Protein AF-A0A661DNI5-F1 (afdb_monomer)

Secondary structure (DSSP, 8-state):
-HHHHHHHHHHHHHHHHHHHHHHHHHHHHHHHHHHHHHH-HHHHTTSS------HHHHHHHHHHHHHHHHHHHHTTPPPEEHHHHHHHH---HHHHHHHHHHHHHTTSEEEE-SSS-EEEESS-TTT-BHHHHHHHHHHTTTTTS--------HHHHHHHHHHHHHHHHHHTT-BHHHHHHS-S---

Sequence (187 aa):
SANYTAIYSSFAILFFFMIWLYLGWLILLTGSQVAFYLQHPALVQLEDRQFVLSPRLREKEGLWLMMVIARQFHNQQPALNVQQLEVKTELSSDSVQELLSMLVKAGLLVELVGDNTCYVPGQDIAEIKIHTILNSLRCAEEVDVITVDIATEPVIEQLFQRLDEAQEKVLSNLSLRDLVVDQLGNE

Radius of gyration: 27.01 Å; Cα contacts (8 Å, |Δi|>4): 143; chains: 1; bounding box: 49×46×94 Å

Nearest PDB structures (foldseek):
  2y75-assembly1_E  TM=7.615E-01  e=1.666E-07  Bacillus subtilis
  3lwf-assembly1_A  TM=7.290E-01  e=3.010E-06  Listeria innocua
  4hf0-assembly1_B  TM=8.623E-01  e=2.242E-05  Escherichia coli K-12
  4chu-assembly1_A  TM=7.880E-01  e=1.573E-05  Escherichia coli K-12
  6hse-assembly1_A  TM=7.285E-01  e=9.814E-05  Streptomyces venezuelae ATCC 10712

Foldseek 3Di:
DVVVVVVVVVVVVVVVVVVVVVVVVVCVVVVVVVVVCVVCVVVVVVPPDDPPQDLVRLLVLLLVLLLVQLLCVVVVHDFDALVRSCVVSVDDSSSSVVSVVLCVVLQQWDWDDDPGTGIHGSDRQQPAFSLSSSVSSNCSCVVVDDPPVPVDDVVVVVVVVVVSVVVCVVRVPDTSVCVNVDVPDPD

Solvent-accessible surface area (backbone atoms only — not comparable to full-atom values): 10798 Å² total; per-residue (Å²): 121,68,70,60,56,51,57,56,50,58,55,48,51,55,52,53,50,51,53,50,51,50,52,52,50,52,52,50,54,52,49,50,51,52,50,48,48,71,74,39,56,76,73,63,52,77,77,64,74,74,80,73,61,53,69,71,54,40,37,53,52,44,51,49,52,51,44,54,45,49,44,35,53,75,68,72,44,81,66,48,34,67,70,57,46,27,72,75,64,74,45,55,67,67,58,51,50,52,47,48,51,46,36,38,73,65,56,53,31,37,80,45,86,62,102,58,62,21,44,42,67,54,60,61,48,71,75,41,37,47,44,59,55,44,50,45,60,65,50,58,57,60,80,77,46,80,79,70,86,67,90,65,62,68,70,58,54,54,50,52,52,52,51,51,53,54,49,40,68,63,30,69,80,38,27,47,38,51,62,59,73,44,65,98,72,88,124

Structure (mmCIF, N/CA/C/O backbone):
data_AF-A0A661DNI5-F1
#
_entry.id   AF-A0A661DNI5-F1
#
loop_
_atom_site.group_PDB
_atom_site.id
_atom_site.type_symbol
_atom_site.label_atom_id
_atom_site.label_alt_id
_atom_site.label_comp_id
_atom_site.label_asym_id
_atom_site.label_entity_id
_atom_site.label_seq_id
_atom_site.pdbx_PDB_ins_code
_atom_site.Cartn_x
_atom_site.Cartn_y
_atom_site.Cartn_z
_atom_site.occupancy
_atom_site.B_iso_or_equiv
_atom_site.auth_seq_id
_atom_site.auth_comp_id
_atom_site.auth_asym_id
_atom_site.auth_atom_id
_atom_site.pdbx_PDB_model_num
ATOM 1 N N . SER A 1 1 ? 31.011 -18.559 -67.271 1.00 54.84 1 SER A N 1
ATOM 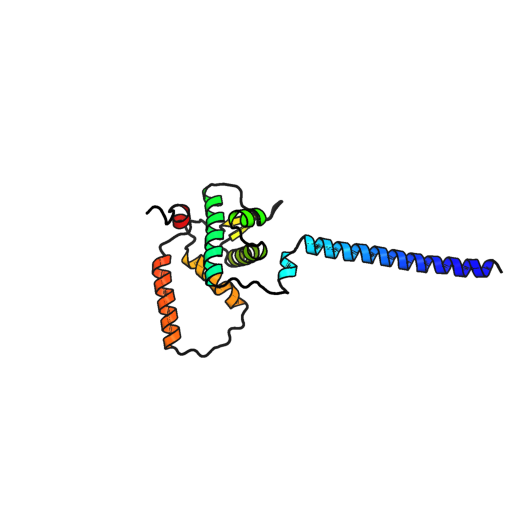2 C CA . SER A 1 1 ? 31.315 -18.248 -65.856 1.00 54.84 1 SER A CA 1
ATOM 3 C C . SER A 1 1 ? 30.303 -17.302 -65.204 1.00 54.84 1 SER A C 1
ATOM 5 O O . SER A 1 1 ? 30.051 -17.483 -64.025 1.00 54.84 1 SER A O 1
ATOM 7 N N . ALA A 1 2 ? 29.659 -16.365 -65.920 1.00 61.59 2 ALA A N 1
ATOM 8 C CA . ALA A 1 2 ? 28.694 -15.417 -65.328 1.00 61.59 2 ALA A CA 1
ATOM 9 C C . ALA A 1 2 ? 27.394 -16.041 -64.754 1.00 61.59 2 ALA A C 1
ATOM 11 O O . ALA A 1 2 ? 26.884 -15.565 -63.744 1.00 61.59 2 ALA A O 1
ATOM 12 N N . ASN A 1 3 ? 26.879 -17.129 -65.348 1.00 60.12 3 ASN A N 1
ATOM 13 C CA . ASN A 1 3 ? 25.617 -17.755 -64.911 1.00 60.12 3 ASN A CA 1
ATOM 14 C C . ASN A 1 3 ? 25.693 -18.437 -63.534 1.00 60.12 3 ASN A C 1
ATOM 16 O O . ASN A 1 3 ? 24.711 -18.421 -62.801 1.00 60.12 3 ASN A O 1
ATOM 20 N N . TYR A 1 4 ? 26.846 -19.003 -63.155 1.00 64.38 4 TYR A N 1
ATOM 21 C CA . TYR A 1 4 ? 27.026 -19.581 -61.817 1.00 64.38 4 TYR A CA 1
ATOM 22 C C . TYR A 1 4 ? 26.953 -18.468 -60.764 1.00 64.38 4 TYR A C 1
ATOM 24 O O . TYR A 1 4 ? 26.137 -18.529 -59.852 1.00 64.38 4 TYR A O 1
ATOM 32 N N . THR A 1 5 ? 27.715 -17.387 -60.943 1.00 70.31 5 THR A N 1
ATOM 33 C CA . THR A 1 5 ? 27.725 -16.245 -60.019 1.00 70.31 5 THR A CA 1
ATOM 34 C C . THR A 1 5 ? 26.338 -15.632 -59.816 1.00 70.31 5 THR A C 1
ATOM 36 O O . THR A 1 5 ? 26.022 -15.281 -58.688 1.00 70.31 5 THR A O 1
ATOM 39 N N . ALA A 1 6 ? 25.501 -15.556 -60.859 1.00 70.44 6 ALA A N 1
ATOM 40 C CA . ALA A 1 6 ? 24.147 -14.998 -60.777 1.00 70.44 6 ALA A CA 1
ATOM 41 C C . ALA A 1 6 ? 23.171 -15.854 -59.944 1.00 70.44 6 ALA A C 1
ATOM 43 O O . ALA A 1 6 ? 22.399 -15.318 -59.157 1.00 70.44 6 ALA A O 1
ATOM 44 N N . ILE A 1 7 ? 23.219 -17.185 -60.069 1.00 74.44 7 ILE A N 1
ATOM 45 C CA . ILE A 1 7 ? 22.325 -18.084 -59.318 1.00 74.44 7 ILE A CA 1
ATOM 46 C C . ILE A 1 7 ? 22.695 -18.085 -57.827 1.00 74.44 7 ILE A C 1
ATOM 48 O O . ILE A 1 7 ? 21.821 -17.975 -56.965 1.00 74.44 7 ILE A O 1
ATOM 52 N N . TYR A 1 8 ? 23.994 -18.148 -57.512 1.00 79.75 8 TYR A N 1
ATOM 53 C CA . TYR A 1 8 ? 24.459 -18.114 -56.122 1.00 79.75 8 TYR A CA 1
ATOM 54 C C . TYR A 1 8 ? 24.317 -16.724 -55.485 1.00 79.75 8 TYR A C 1
ATOM 56 O O . TYR A 1 8 ? 24.033 -16.637 -54.290 1.00 79.75 8 TYR A O 1
ATOM 64 N N . SER A 1 9 ? 24.450 -15.634 -56.251 1.00 77.75 9 SER A N 1
ATOM 65 C CA . SER A 1 9 ? 24.251 -14.277 -55.727 1.00 77.75 9 SER A CA 1
ATOM 66 C C . SER A 1 9 ? 22.778 -13.959 -55.455 1.00 77.75 9 SER A C 1
ATOM 68 O O . SER A 1 9 ? 22.471 -13.356 -54.427 1.00 77.75 9 SER A O 1
ATOM 70 N N . SER A 1 10 ? 21.849 -14.417 -56.302 1.00 79.25 10 SER A N 1
ATOM 71 C CA . SER A 1 10 ? 20.411 -14.280 -56.040 1.00 79.25 10 SER A CA 1
ATOM 72 C C . SER A 1 10 ? 19.967 -15.072 -54.809 1.00 79.25 10 SER A C 1
ATOM 74 O O . SER A 1 10 ? 19.140 -14.590 -54.042 1.00 79.25 10 SER A O 1
ATOM 76 N N . PHE A 1 11 ? 20.544 -16.250 -54.563 1.00 85.94 11 PHE A N 1
ATOM 77 C CA . PHE A 1 11 ? 20.260 -17.016 -53.347 1.00 85.94 11 PHE A CA 1
ATOM 78 C C . PHE A 1 11 ? 20.781 -16.318 -52.080 1.00 85.94 11 PHE A C 1
ATOM 80 O O . PHE A 1 11 ? 20.082 -16.259 -51.070 1.00 85.94 11 PHE A O 1
ATOM 87 N N . ALA A 1 12 ? 21.972 -15.713 -52.146 1.00 88.81 12 ALA A N 1
ATOM 88 C CA . ALA A 1 12 ? 22.534 -14.943 -51.036 1.00 88.81 12 ALA A CA 1
ATOM 89 C C . ALA A 1 12 ? 21.643 -13.756 -50.631 1.00 88.81 12 ALA A C 1
ATOM 91 O O . ALA A 1 12 ? 21.520 -13.462 -49.443 1.00 88.81 12 ALA A O 1
ATOM 92 N N . ILE A 1 13 ? 20.972 -13.106 -51.591 1.00 90.25 13 ILE A N 1
ATOM 93 C CA . ILE A 1 13 ? 20.095 -11.960 -51.308 1.00 90.25 13 ILE A CA 1
ATOM 94 C C . ILE A 1 13 ? 18.919 -12.337 -50.403 1.00 90.25 13 ILE A C 1
ATOM 96 O O . ILE A 1 13 ? 18.538 -11.546 -49.544 1.00 90.25 13 ILE A O 1
ATOM 100 N N . LEU A 1 14 ? 18.392 -13.558 -50.540 1.00 90.88 14 LEU A N 1
ATOM 101 C CA . LEU A 1 14 ? 17.312 -14.062 -49.697 1.00 90.88 14 LEU A CA 1
ATOM 102 C C . LEU A 1 14 ? 17.786 -14.271 -48.253 1.00 90.88 14 LEU A C 1
ATOM 104 O O . LEU A 1 14 ? 17.072 -13.919 -47.317 1.00 90.88 14 LEU A O 1
ATOM 108 N N . PHE A 1 15 ? 19.010 -14.767 -48.056 1.00 91.25 15 PHE A N 1
ATOM 109 C CA . PHE A 1 15 ? 19.594 -14.869 -46.717 1.00 91.25 15 PHE A CA 1
ATOM 110 C C . PHE A 1 15 ? 19.850 -13.507 -46.088 1.00 91.25 15 PHE A C 1
ATOM 112 O O . PHE A 1 15 ? 19.492 -13.305 -44.930 1.00 91.25 15 PHE A O 1
ATOM 119 N N . PHE A 1 16 ? 20.427 -12.564 -46.835 1.00 93.81 16 PHE A N 1
ATOM 120 C CA . PHE A 1 16 ? 20.628 -11.205 -46.331 1.00 93.81 16 PHE A CA 1
ATOM 121 C C . PHE A 1 16 ? 19.299 -10.538 -45.979 1.00 93.81 16 PHE A C 1
ATOM 123 O O . PHE A 1 16 ? 19.193 -9.924 -44.920 1.00 93.81 16 PHE A O 1
ATOM 130 N N . PHE A 1 17 ? 18.271 -10.721 -46.810 1.00 94.50 17 PHE A N 1
ATOM 131 C CA . PHE A 1 17 ? 16.918 -10.257 -46.524 1.00 94.50 17 PHE A CA 1
ATOM 132 C C . PHE A 1 17 ? 16.363 -10.873 -45.233 1.00 94.50 17 PHE A C 1
ATOM 134 O O . PHE A 1 17 ? 15.855 -10.150 -44.380 1.00 94.50 17 PHE A O 1
ATOM 141 N N . MET A 1 18 ? 16.510 -12.187 -45.048 1.00 95.50 18 MET A N 1
ATOM 142 C CA . MET A 1 18 ? 16.038 -12.888 -43.852 1.00 95.50 18 MET A CA 1
ATOM 143 C C . MET A 1 18 ? 16.766 -12.427 -42.581 1.00 95.50 18 MET A C 1
ATOM 145 O O . MET A 1 18 ? 16.122 -12.220 -41.556 1.00 95.50 18 MET A O 1
ATOM 149 N N . ILE A 1 19 ? 18.084 -12.208 -42.646 1.00 96.19 19 ILE A N 1
ATOM 150 C CA . ILE A 1 19 ? 18.876 -11.665 -41.529 1.00 96.19 19 ILE A CA 1
ATOM 151 C C . ILE A 1 19 ? 18.429 -10.239 -41.196 1.00 96.19 19 ILE A C 1
ATOM 153 O O . ILE A 1 19 ? 18.268 -9.898 -40.027 1.00 96.19 19 ILE A O 1
ATOM 157 N N . TRP A 1 20 ? 18.204 -9.408 -42.214 1.00 96.75 20 TRP A N 1
ATOM 158 C CA . TRP A 1 20 ? 17.775 -8.025 -42.021 1.00 96.75 20 TRP A CA 1
ATOM 159 C C . TRP A 1 20 ? 16.375 -7.948 -41.403 1.00 96.75 20 TRP A C 1
ATOM 161 O O . TRP A 1 20 ? 16.151 -7.193 -40.460 1.00 96.75 20 TRP A O 1
ATOM 171 N N . LEU A 1 21 ? 15.453 -8.793 -41.874 1.00 96.69 21 LEU A N 1
ATOM 172 C CA . LEU A 1 21 ? 14.113 -8.934 -41.312 1.00 96.69 21 LEU A CA 1
ATOM 173 C C . LEU A 1 21 ? 14.165 -9.432 -39.863 1.00 96.69 21 LEU A C 1
ATOM 175 O O . LEU A 1 21 ? 13.484 -8.872 -39.008 1.00 96.69 21 LEU A O 1
ATOM 179 N N . TYR A 1 22 ? 15.001 -10.432 -39.568 1.00 97.12 22 TYR A N 1
ATOM 180 C CA . TYR A 1 22 ? 15.217 -10.914 -38.202 1.00 97.12 22 TYR A CA 1
ATOM 181 C C . TYR A 1 22 ? 15.711 -9.794 -37.279 1.00 97.12 22 TYR A C 1
ATOM 183 O O . TYR A 1 22 ? 15.175 -9.615 -36.188 1.00 97.12 22 TYR A O 1
ATOM 191 N N . LEU A 1 23 ? 16.681 -8.994 -37.733 1.00 97.19 23 LEU A N 1
ATOM 192 C CA . LEU A 1 23 ? 17.204 -7.869 -36.961 1.00 97.19 23 LEU A CA 1
ATOM 193 C C . LEU A 1 23 ? 16.135 -6.789 -36.736 1.00 97.19 23 LEU A C 1
ATOM 195 O O . LEU A 1 23 ? 16.025 -6.260 -35.633 1.00 97.19 23 LEU A O 1
ATOM 199 N N . GLY A 1 24 ? 15.309 -6.507 -37.747 1.00 97.62 24 GLY A N 1
ATOM 200 C CA . GLY A 1 24 ? 14.173 -5.593 -37.628 1.00 97.62 24 GLY A CA 1
ATOM 201 C C . GLY A 1 24 ? 13.160 -6.047 -36.575 1.00 97.62 24 GLY A C 1
ATOM 202 O O . GLY A 1 24 ? 12.773 -5.259 -35.713 1.00 97.62 24 GLY A O 1
ATOM 203 N N . TRP A 1 25 ? 12.787 -7.330 -36.582 1.00 97.31 25 TRP A N 1
ATOM 204 C CA . TRP A 1 25 ? 11.917 -7.903 -35.551 1.00 97.31 25 TRP A CA 1
ATOM 205 C C . TRP A 1 25 ? 12.558 -7.891 -34.167 1.00 97.31 25 TRP A C 1
ATOM 207 O O . TRP A 1 25 ? 11.876 -7.585 -33.193 1.00 97.31 25 TRP A O 1
ATOM 217 N N . LEU A 1 26 ? 13.857 -8.172 -34.064 1.00 96.94 26 LEU A N 1
ATOM 218 C CA . LEU A 1 26 ? 14.579 -8.134 -32.795 1.00 96.94 26 LEU A CA 1
A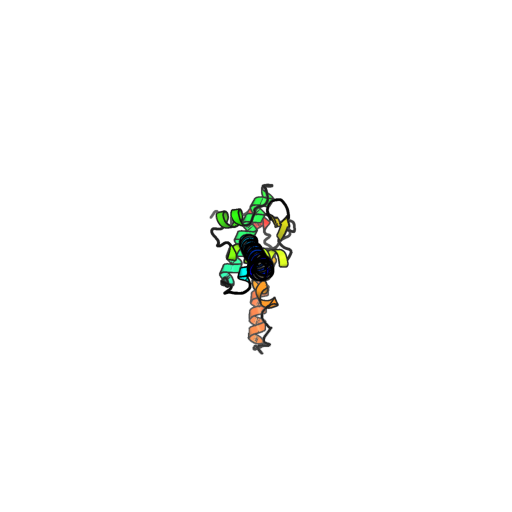TOM 219 C C . LEU A 1 26 ? 14.583 -6.727 -32.191 1.00 96.94 26 LEU A C 1
ATOM 221 O O . LEU A 1 26 ? 14.354 -6.580 -30.992 1.00 96.94 26 LEU A O 1
ATOM 225 N N . ILE A 1 27 ? 14.782 -5.694 -33.013 1.00 96.62 27 ILE A N 1
ATOM 226 C CA . ILE A 1 27 ? 14.696 -4.295 -32.577 1.00 96.62 27 ILE A CA 1
ATOM 227 C C . ILE A 1 27 ? 13.263 -3.958 -32.148 1.00 96.62 27 ILE A C 1
ATOM 229 O O . ILE A 1 27 ? 13.077 -3.357 -31.093 1.00 96.62 27 ILE A O 1
ATOM 233 N N . LEU A 1 28 ? 12.252 -4.370 -32.922 1.00 96.75 28 LEU A N 1
ATOM 234 C CA . LEU A 1 28 ? 10.843 -4.102 -32.619 1.00 96.75 28 LEU A CA 1
ATOM 235 C C . LEU A 1 28 ? 10.411 -4.757 -31.302 1.00 96.75 28 LEU A C 1
ATOM 237 O O . LEU A 1 28 ? 9.842 -4.086 -30.445 1.00 96.75 28 LEU A O 1
ATOM 241 N N . LEU A 1 29 ? 10.705 -6.045 -31.118 1.00 95.12 29 LEU A N 1
ATOM 242 C CA . LEU A 1 29 ? 10.339 -6.784 -29.910 1.00 95.12 29 LEU A CA 1
ATOM 243 C C . LEU A 1 29 ? 11.098 -6.268 -28.684 1.00 95.12 29 LEU A C 1
ATOM 245 O O . LEU A 1 29 ? 10.476 -6.043 -27.648 1.00 95.12 29 LEU A O 1
ATOM 249 N N . THR A 1 30 ? 12.402 -5.996 -28.808 1.00 95.25 30 THR A N 1
ATOM 250 C CA . THR A 1 30 ? 13.187 -5.373 -27.726 1.00 95.25 30 THR A CA 1
ATOM 251 C C . THR A 1 30 ? 12.626 -3.993 -27.372 1.00 95.25 30 THR A C 1
ATOM 253 O O . THR A 1 30 ? 12.428 -3.687 -26.201 1.00 95.25 30 THR A O 1
ATOM 256 N N . GLY A 1 31 ? 12.302 -3.165 -28.369 1.00 93.31 31 GLY A N 1
ATOM 257 C CA . GLY A 1 31 ? 11.685 -1.855 -28.158 1.00 93.31 31 GLY A CA 1
ATOM 258 C C . GLY A 1 31 ? 10.315 -1.949 -27.485 1.00 93.31 31 GLY A C 1
ATOM 259 O O . GLY A 1 31 ? 10.021 -1.163 -26.590 1.00 93.31 31 GLY A O 1
ATOM 260 N N . SER A 1 32 ? 9.506 -2.945 -27.855 1.00 92.69 32 SER A N 1
ATOM 261 C CA . SER A 1 32 ? 8.221 -3.224 -27.209 1.00 92.69 32 SER A CA 1
ATOM 262 C C . SER A 1 32 ? 8.393 -3.635 -25.750 1.00 92.69 32 SER A C 1
ATOM 264 O O . SER A 1 32 ? 7.620 -3.184 -24.913 1.00 92.69 32 SER A O 1
ATOM 266 N N . GLN A 1 33 ? 9.391 -4.462 -25.431 1.00 87.50 33 GLN A N 1
ATOM 267 C CA . GLN A 1 33 ? 9.698 -4.825 -24.047 1.00 87.50 33 GLN A CA 1
ATOM 268 C C . GLN A 1 33 ? 10.154 -3.605 -23.243 1.00 87.50 33 GLN A C 1
ATOM 270 O O . GLN A 1 33 ? 9.648 -3.376 -22.153 1.00 87.50 33 GLN A O 1
ATOM 275 N N . VAL A 1 34 ? 11.046 -2.774 -23.792 1.00 87.44 34 VAL A N 1
ATOM 276 C CA . VAL A 1 34 ? 11.494 -1.535 -23.133 1.00 87.44 34 VAL A CA 1
ATOM 277 C C . VAL A 1 34 ? 10.326 -0.573 -22.903 1.00 87.44 34 VAL A C 1
ATOM 279 O O . VAL A 1 34 ? 10.183 -0.041 -21.807 1.00 87.44 34 VAL A O 1
ATOM 282 N N . ALA A 1 35 ? 9.463 -0.373 -23.901 1.00 87.75 35 ALA A N 1
ATOM 283 C CA . ALA A 1 35 ? 8.272 0.462 -23.764 1.00 87.75 35 ALA A CA 1
ATOM 284 C C . ALA A 1 35 ? 7.302 -0.097 -22.715 1.00 87.75 35 ALA A C 1
ATOM 286 O O . ALA A 1 35 ? 6.807 0.661 -21.889 1.00 87.75 35 ALA A O 1
ATOM 287 N N . PHE A 1 36 ? 7.087 -1.414 -22.704 1.00 80.75 36 PHE A N 1
ATOM 288 C CA . PHE A 1 36 ? 6.286 -2.096 -21.690 1.00 80.75 36 PHE A CA 1
ATOM 289 C C . PHE A 1 36 ? 6.857 -1.887 -20.281 1.00 80.75 36 PHE A C 1
ATOM 291 O O . PHE A 1 36 ? 6.111 -1.549 -19.368 1.00 80.75 36 PHE A O 1
ATOM 298 N N . TYR A 1 37 ? 8.176 -2.001 -20.106 1.00 77.81 37 TYR A N 1
ATOM 299 C CA . TYR A 1 37 ? 8.828 -1.767 -18.817 1.00 77.81 37 TYR A CA 1
ATOM 300 C C . TYR A 1 37 ? 8.745 -0.311 -18.354 1.00 77.81 37 TYR A C 1
ATOM 302 O O . TYR A 1 37 ? 8.550 -0.056 -17.170 1.00 77.81 37 TYR A O 1
ATOM 310 N N . LEU A 1 38 ? 8.841 0.646 -19.278 1.00 75.50 38 LEU A N 1
ATOM 311 C CA . LEU A 1 38 ? 8.650 2.062 -18.963 1.00 75.50 38 LEU A CA 1
ATOM 312 C C . LEU A 1 38 ? 7.186 2.402 -18.643 1.00 75.50 38 LEU A C 1
ATOM 314 O O . LEU A 1 38 ? 6.936 3.316 -17.863 1.00 75.50 38 LEU A O 1
ATOM 318 N N . GLN A 1 39 ? 6.226 1.689 -19.237 1.00 72.44 39 GLN A N 1
ATOM 319 C CA . GLN A 1 39 ? 4.791 1.887 -19.003 1.00 72.44 39 GLN A CA 1
ATOM 320 C C . GLN A 1 39 ? 4.289 1.171 -17.740 1.00 72.44 39 GLN A C 1
ATOM 322 O O . GLN A 1 39 ? 3.347 1.647 -17.111 1.00 72.44 39 GLN A O 1
ATOM 327 N N . HIS A 1 40 ? 4.923 0.065 -17.340 1.00 66.44 40 HIS A N 1
ATOM 328 C CA . HIS A 1 40 ? 4.531 -0.737 -16.179 1.00 66.44 40 HIS A CA 1
ATOM 329 C C . HIS A 1 40 ? 5.699 -0.982 -15.203 1.00 66.44 40 HIS A C 1
ATOM 331 O O . HIS A 1 40 ? 6.069 -2.137 -14.967 1.00 66.44 40 HIS A O 1
ATOM 337 N N . PRO A 1 41 ? 6.258 0.072 -14.576 1.00 61.91 41 PRO A N 1
ATOM 338 C CA . PRO A 1 41 ? 7.323 -0.077 -13.577 1.00 61.91 41 PRO A CA 1
ATOM 339 C C . PRO A 1 41 ? 6.890 -0.949 -12.384 1.00 61.91 41 PRO A C 1
ATOM 341 O O . PRO A 1 41 ? 7.692 -1.706 -11.843 1.00 61.91 41 PRO A O 1
ATOM 344 N N . ALA A 1 42 ? 5.595 -0.936 -12.060 1.00 54.84 42 ALA A N 1
ATOM 345 C CA . ALA A 1 42 ? 4.976 -1.719 -10.992 1.00 54.84 42 ALA A CA 1
ATOM 346 C C . ALA A 1 42 ? 5.123 -3.246 -11.145 1.00 54.84 42 ALA A C 1
ATOM 348 O O . ALA A 1 42 ? 5.138 -3.967 -10.152 1.00 54.84 42 ALA A O 1
ATOM 349 N N . LEU A 1 43 ? 5.222 -3.757 -12.380 1.00 53.91 43 LEU A N 1
ATOM 350 C CA . LEU A 1 43 ? 5.350 -5.198 -12.643 1.00 53.91 43 LEU A CA 1
ATOM 351 C C . LEU A 1 43 ? 6.795 -5.696 -12.488 1.00 53.91 43 LEU A C 1
ATOM 353 O O . LEU A 1 43 ? 7.005 -6.881 -12.255 1.00 53.91 43 LEU A O 1
ATOM 357 N N . VAL A 1 44 ? 7.785 -4.803 -12.593 1.00 53.34 44 VAL A N 1
ATOM 358 C CA . VAL A 1 44 ? 9.219 -5.116 -12.425 1.00 53.34 44 VAL A CA 1
ATOM 359 C C . VAL A 1 44 ? 9.603 -5.210 -10.950 1.00 53.34 44 VAL A C 1
ATOM 361 O O . VAL A 1 44 ? 10.505 -5.955 -10.581 1.00 53.34 44 VAL A O 1
ATOM 364 N N . GLN A 1 45 ? 8.895 -4.479 -10.092 1.00 49.38 45 GLN A N 1
ATOM 365 C CA . GLN A 1 45 ? 9.184 -4.382 -8.658 1.00 49.38 45 GLN A CA 1
ATOM 366 C C . GLN A 1 45 ? 8.752 -5.612 -7.849 1.00 49.38 45 GLN A C 1
ATOM 368 O O . GLN A 1 45 ? 9.114 -5.734 -6.683 1.00 49.38 45 GLN A O 1
ATOM 373 N N . LEU A 1 46 ? 8.017 -6.550 -8.454 1.00 50.78 46 LEU A N 1
ATOM 374 C CA . LEU A 1 46 ? 7.596 -7.782 -7.784 1.00 50.78 46 LEU A CA 1
ATOM 375 C C . LEU A 1 46 ? 8.764 -8.742 -7.489 1.00 50.78 46 LEU A C 1
ATOM 377 O O . LEU A 1 46 ? 8.598 -9.631 -6.659 1.00 50.78 46 LEU A O 1
ATOM 381 N N . GLU A 1 47 ? 9.928 -8.576 -8.130 1.00 47.84 47 GLU A N 1
ATOM 382 C CA . GLU A 1 47 ? 10.978 -9.608 -8.123 1.00 47.84 47 GLU A CA 1
ATOM 383 C C . GLU A 1 47 ? 12.296 -9.210 -7.438 1.00 47.84 47 GLU A C 1
ATOM 385 O O . GLU A 1 47 ? 13.063 -10.099 -7.070 1.00 47.84 47 GLU A O 1
ATOM 390 N N . ASP A 1 48 ? 12.564 -7.924 -7.178 1.00 42.50 48 ASP A N 1
ATOM 391 C CA . ASP A 1 48 ? 13.847 -7.508 -6.591 1.00 42.50 48 ASP A CA 1
ATOM 392 C C . ASP A 1 48 ? 13.658 -6.529 -5.423 1.00 42.50 48 ASP A C 1
ATOM 394 O O . ASP A 1 48 ? 13.533 -5.320 -5.591 1.00 42.50 48 ASP A O 1
ATOM 398 N N . ARG A 1 49 ? 13.645 -7.098 -4.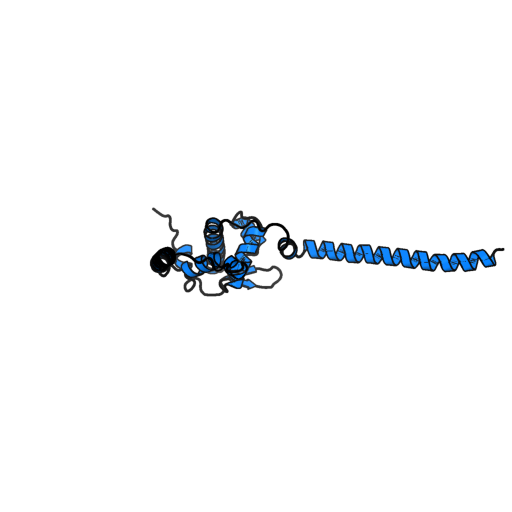210 1.00 45.38 49 ARG A N 1
ATOM 399 C CA . ARG A 1 49 ? 13.688 -6.413 -2.905 1.00 45.38 49 ARG A CA 1
ATOM 400 C C . ARG A 1 49 ? 12.577 -5.390 -2.686 1.00 45.38 49 ARG A C 1
ATOM 402 O O . ARG A 1 49 ? 12.787 -4.184 -2.781 1.00 45.38 49 ARG A O 1
ATOM 409 N N . GLN A 1 50 ? 11.441 -5.898 -2.216 1.00 48.56 50 GLN A N 1
ATOM 410 C CA . GLN A 1 50 ? 10.494 -5.107 -1.437 1.00 48.56 50 GLN A CA 1
ATOM 411 C C . GLN A 1 50 ? 11.286 -4.312 -0.387 1.00 48.56 50 GLN A C 1
ATOM 413 O O . GLN A 1 50 ? 11.911 -4.893 0.508 1.00 48.56 50 GLN A O 1
ATOM 418 N N . PHE A 1 51 ? 11.306 -2.985 -0.506 1.00 51.50 51 PHE A N 1
ATOM 419 C CA . PHE A 1 51 ? 11.606 -2.130 0.632 1.00 51.50 51 PHE A CA 1
ATOM 420 C C . PHE A 1 51 ? 10.438 -2.304 1.591 1.00 51.50 51 PHE A C 1
ATOM 422 O O . PHE A 1 51 ? 9.512 -1.506 1.590 1.00 51.50 51 PHE A O 1
ATOM 429 N N . VAL A 1 52 ? 10.462 -3.391 2.364 1.00 57.97 52 VAL A N 1
ATOM 430 C CA . VAL A 1 52 ? 9.429 -3.681 3.349 1.00 57.97 52 VAL A CA 1
ATOM 431 C C . VAL A 1 52 ? 9.446 -2.524 4.334 1.00 57.97 52 VAL A C 1
ATOM 433 O O . VAL A 1 52 ? 10.360 -2.390 5.158 1.00 57.97 52 VAL A O 1
ATOM 436 N N . LEU A 1 53 ? 8.464 -1.633 4.197 1.00 61.53 53 LEU A N 1
ATOM 437 C CA . LEU A 1 53 ? 8.217 -0.596 5.177 1.00 61.53 53 LEU A CA 1
ATOM 438 C C . LEU A 1 53 ? 8.096 -1.292 6.530 1.00 61.53 53 LEU A C 1
ATOM 440 O O . LEU A 1 53 ? 7.373 -2.277 6.673 1.00 61.53 53 LEU A O 1
ATOM 444 N N . SER A 1 54 ? 8.804 -0.780 7.539 1.00 71.38 54 SER A N 1
ATOM 445 C CA . SER A 1 54 ? 8.603 -1.266 8.905 1.00 71.38 54 SER A CA 1
ATOM 446 C C . SER A 1 54 ? 7.100 -1.237 9.211 1.00 71.38 54 SER A C 1
ATOM 448 O O . SER A 1 54 ? 6.480 -0.221 8.893 1.00 71.38 54 SER A O 1
ATOM 450 N N . PRO A 1 55 ? 6.506 -2.263 9.850 1.00 73.19 55 PRO A N 1
ATOM 451 C CA . PRO A 1 55 ? 5.058 -2.320 10.075 1.00 73.19 55 PRO A CA 1
ATOM 452 C C . PRO A 1 55 ? 4.489 -1.038 10.698 1.00 73.19 55 PRO A C 1
ATOM 454 O O . PRO A 1 55 ? 3.473 -0.509 10.260 1.00 73.19 55 PRO A O 1
ATOM 457 N N . ARG A 1 56 ? 5.234 -0.441 11.638 1.00 77.31 56 ARG A N 1
ATOM 458 C CA . ARG A 1 56 ? 4.881 0.847 12.255 1.00 77.31 56 ARG A CA 1
ATOM 459 C C . ARG A 1 56 ? 4.932 2.027 11.290 1.00 77.31 56 ARG A C 1
ATOM 461 O O . ARG A 1 56 ? 4.116 2.940 11.385 1.00 77.31 56 ARG A O 1
ATOM 468 N N . LEU A 1 57 ? 5.927 2.048 10.407 1.00 79.56 57 LEU A N 1
ATOM 469 C CA . LEU A 1 57 ? 6.049 3.089 9.395 1.00 79.56 57 LEU A CA 1
ATOM 470 C C . LEU A 1 57 ? 4.941 2.927 8.353 1.00 79.56 57 LEU A C 1
ATOM 472 O O . LEU A 1 57 ? 4.286 3.906 8.031 1.00 79.56 57 LEU A O 1
ATOM 476 N N . ARG A 1 58 ? 4.655 1.697 7.919 1.00 82.81 58 ARG A N 1
ATOM 477 C CA . ARG A 1 58 ? 3.553 1.373 7.008 1.00 82.81 58 ARG A CA 1
ATOM 478 C C . ARG A 1 58 ? 2.203 1.832 7.552 1.00 82.81 58 ARG A C 1
ATOM 480 O O . ARG A 1 58 ? 1.457 2.483 6.833 1.00 82.81 58 ARG A O 1
ATOM 487 N N . GLU A 1 59 ? 1.907 1.544 8.817 1.00 86.06 59 GLU A N 1
ATOM 488 C CA . GLU A 1 59 ? 0.684 2.007 9.480 1.00 86.06 59 GLU A CA 1
ATOM 489 C C . GLU A 1 59 ? 0.578 3.539 9.477 1.00 86.06 59 GLU A C 1
ATOM 491 O O . GLU A 1 59 ? -0.457 4.091 9.104 1.00 86.06 59 GLU A O 1
ATOM 496 N N . LYS A 1 60 ? 1.661 4.237 9.844 1.00 85.94 60 LYS A N 1
ATOM 497 C CA . LYS A 1 60 ? 1.699 5.706 9.902 1.00 85.94 60 LYS A CA 1
ATOM 498 C C . LYS A 1 60 ? 1.560 6.347 8.519 1.00 85.94 60 LYS A C 1
ATOM 500 O O . LYS A 1 60 ? 0.729 7.234 8.339 1.00 85.94 60 LYS A O 1
ATOM 505 N N . GLU A 1 61 ? 2.370 5.909 7.560 1.00 87.00 61 GLU A N 1
ATOM 506 C CA . GLU A 1 61 ? 2.394 6.445 6.196 1.00 87.00 61 GLU A CA 1
ATOM 507 C C . GLU A 1 61 ? 1.122 6.070 5.428 1.00 87.00 61 GLU A C 1
ATOM 509 O O . GLU A 1 61 ? 0.538 6.911 4.751 1.00 87.00 61 GLU A O 1
ATOM 514 N N . GLY A 1 62 ? 0.622 4.843 5.594 1.00 87.25 62 GLY A N 1
ATOM 515 C CA . GLY A 1 62 ? -0.635 4.396 4.998 1.00 87.25 62 GLY A CA 1
ATOM 516 C C . GLY A 1 62 ? -1.843 5.154 5.543 1.00 87.25 62 GLY A C 1
ATOM 517 O O . GLY A 1 62 ? -2.703 5.578 4.768 1.00 87.25 62 GLY A O 1
ATOM 518 N N . LEU A 1 63 ? -1.891 5.410 6.856 1.00 88.56 63 LEU A N 1
ATOM 519 C CA . LEU A 1 63 ? -2.937 6.245 7.449 1.00 88.56 63 LEU A CA 1
ATOM 520 C C . LEU A 1 63 ? -2.850 7.695 6.956 1.00 88.56 63 LEU A C 1
ATOM 522 O O . LEU A 1 63 ? -3.879 8.309 6.667 1.00 88.56 63 LEU A O 1
ATOM 526 N N . TRP A 1 64 ? -1.641 8.246 6.822 1.00 88.94 64 TRP A N 1
ATOM 527 C CA . TRP A 1 64 ? -1.454 9.590 6.280 1.00 88.94 64 TRP A CA 1
ATOM 528 C C . TRP A 1 64 ? -1.887 9.686 4.815 1.00 88.94 64 TRP A C 1
ATOM 530 O O . TRP A 1 64 ? -2.637 10.596 4.458 1.00 88.94 64 TRP A O 1
ATOM 540 N N . LEU A 1 65 ? -1.506 8.715 3.984 1.00 89.56 65 LEU A N 1
ATOM 541 C CA . LEU A 1 65 ? -1.926 8.621 2.588 1.00 89.56 65 LEU A CA 1
ATOM 542 C C . LEU A 1 65 ? -3.456 8.556 2.479 1.00 89.56 65 LEU A C 1
ATOM 544 O O . LEU A 1 65 ? -4.061 9.316 1.716 1.00 89.56 65 LEU A O 1
ATOM 548 N N . MET A 1 66 ? -4.097 7.728 3.309 1.00 89.00 66 MET A N 1
ATOM 549 C CA . MET A 1 66 ? -5.555 7.630 3.383 1.00 89.00 66 MET A CA 1
ATOM 550 C C . MET A 1 66 ? -6.198 8.961 3.804 1.00 89.00 66 MET A C 1
ATOM 552 O O . MET A 1 66 ? -7.198 9.379 3.221 1.00 89.00 66 MET A O 1
ATOM 556 N N . MET A 1 67 ? -5.603 9.679 4.762 1.00 88.12 67 MET A N 1
ATOM 557 C CA . MET A 1 67 ? -6.061 11.007 5.180 1.00 88.12 67 MET A CA 1
ATOM 558 C C . MET A 1 67 ? -5.950 12.040 4.049 1.00 88.12 67 MET A C 1
ATOM 560 O O . MET A 1 67 ? -6.856 12.857 3.882 1.00 88.12 67 MET A O 1
ATOM 564 N N . VAL A 1 68 ? -4.870 12.027 3.263 1.00 88.50 68 VAL A N 1
ATOM 565 C CA . VAL A 1 68 ? -4.690 12.946 2.125 1.00 88.50 68 VAL A CA 1
ATOM 566 C C . VAL A 1 68 ? -5.780 12.724 1.075 1.00 88.50 68 VAL A C 1
ATOM 568 O O . VAL A 1 68 ? -6.409 13.691 0.637 1.00 88.50 68 VAL A O 1
ATOM 571 N N . ILE A 1 69 ? -6.055 11.466 0.723 1.00 88.69 69 ILE A N 1
ATOM 572 C CA . ILE A 1 69 ? -7.116 11.099 -0.226 1.00 88.69 69 ILE A CA 1
ATOM 573 C C . ILE A 1 69 ? -8.493 11.490 0.328 1.00 88.69 69 ILE A C 1
ATOM 575 O O . ILE A 1 69 ? -9.289 12.126 -0.364 1.00 88.69 69 ILE A O 1
ATOM 579 N N . ALA A 1 70 ? -8.762 11.177 1.595 1.00 87.31 70 ALA A N 1
ATOM 580 C CA . ALA A 1 70 ? -10.017 11.513 2.256 1.00 87.31 70 ALA A CA 1
ATOM 581 C C . ALA A 1 70 ? -10.248 13.027 2.345 1.00 87.31 70 ALA A C 1
ATOM 583 O O . ALA A 1 70 ? -11.351 13.501 2.084 1.00 87.31 70 ALA A O 1
ATOM 584 N N . ARG A 1 71 ? -9.210 13.815 2.640 1.00 87.31 71 ARG A N 1
ATOM 585 C CA . ARG A 1 71 ? -9.280 15.284 2.657 1.00 87.31 71 ARG A CA 1
ATOM 586 C C . ARG A 1 71 ? -9.619 15.844 1.279 1.00 87.31 71 ARG A C 1
ATOM 588 O O . ARG A 1 71 ? -10.441 16.751 1.172 1.00 87.31 71 ARG A O 1
ATOM 595 N N . GLN A 1 72 ? -9.007 15.297 0.232 1.00 87.38 72 GLN A N 1
ATOM 596 C CA . GLN A 1 72 ? -9.288 15.690 -1.146 1.00 87.38 72 GLN A CA 1
ATOM 597 C C . GLN A 1 72 ? -10.753 15.408 -1.517 1.00 87.38 72 GLN A C 1
ATOM 599 O O . GLN A 1 72 ? -11.439 16.284 -2.047 1.00 87.38 72 GLN A O 1
ATOM 604 N N . PHE A 1 73 ? -11.239 14.212 -1.171 1.00 86.56 73 PHE A N 1
ATOM 605 C CA . PHE A 1 73 ? -12.616 13.787 -1.413 1.00 86.56 73 PHE A CA 1
ATOM 606 C C . PHE A 1 73 ? -13.628 14.618 -0.613 1.00 86.56 73 PHE A C 1
ATOM 608 O O . PHE A 1 73 ? -14.624 15.077 -1.169 1.00 86.56 73 PHE A O 1
ATOM 615 N N . HIS A 1 74 ? -13.351 14.890 0.666 1.00 84.75 74 HIS A N 1
ATOM 616 C CA . HIS A 1 74 ? -14.198 15.732 1.514 1.00 84.75 74 HIS A CA 1
ATOM 617 C C . HIS A 1 74 ? -14.341 17.155 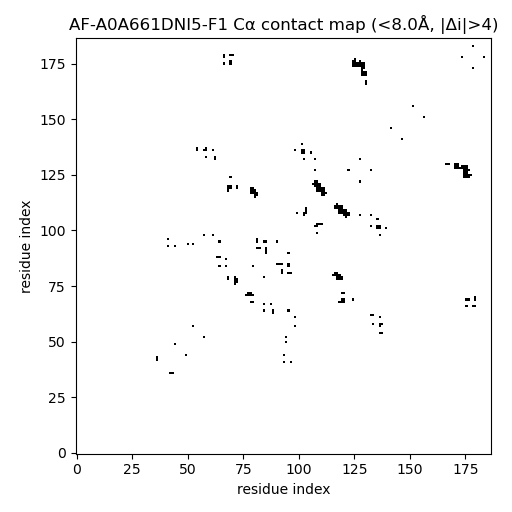0.956 1.00 84.75 74 HIS A C 1
ATOM 619 O O . HIS A 1 74 ? -15.433 17.717 0.951 1.00 84.75 74 HIS A O 1
ATOM 625 N N . ASN A 1 75 ? -13.256 17.707 0.409 1.00 84.44 75 ASN A N 1
ATOM 626 C CA . ASN A 1 75 ? -13.250 19.021 -0.230 1.00 84.44 75 ASN A CA 1
ATOM 627 C C . ASN A 1 75 ? -13.851 19.022 -1.650 1.00 84.44 75 ASN A C 1
ATOM 629 O O . ASN A 1 75 ? -13.783 20.050 -2.323 1.00 84.44 75 ASN A O 1
ATOM 633 N N . GLN A 1 76 ? -14.402 17.893 -2.123 1.00 82.56 76 GLN A N 1
ATOM 634 C CA . GLN A 1 76 ? -14.957 17.713 -3.474 1.00 82.56 76 GLN A CA 1
ATOM 635 C C . GLN A 1 76 ? -13.968 18.087 -4.591 1.00 82.56 76 GLN A C 1
ATOM 637 O O . GLN A 1 76 ? -14.349 18.561 -5.662 1.00 82.56 76 GLN A O 1
ATOM 642 N N . GLN A 1 77 ? -12.674 17.900 -4.333 1.00 85.12 77 GLN A N 1
ATOM 643 C CA . GLN A 1 77 ? -11.616 18.187 -5.291 1.00 85.12 77 GLN A CA 1
ATOM 644 C C . GLN A 1 77 ? -11.343 16.966 -6.186 1.00 85.12 77 GLN A C 1
ATOM 646 O O . GLN A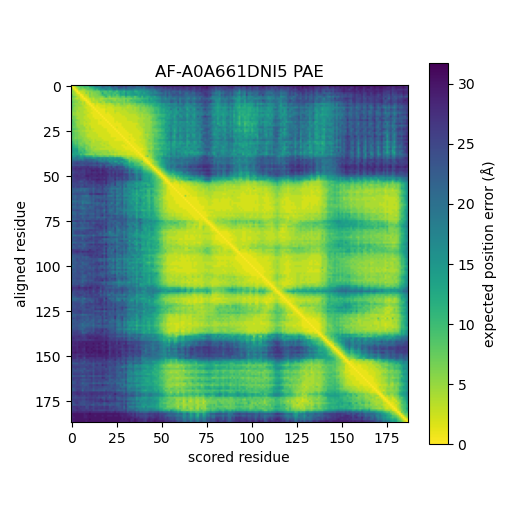 1 77 ? -11.701 15.845 -5.817 1.00 85.12 77 GLN A O 1
ATOM 651 N N . PRO A 1 78 ? -10.703 17.148 -7.359 1.00 83.56 78 PRO A N 1
ATOM 652 C CA . PRO A 1 78 ? -10.373 16.030 -8.239 1.00 83.56 78 PRO A CA 1
ATOM 653 C C . PRO A 1 78 ? -9.523 14.975 -7.523 1.00 83.56 78 PRO A C 1
ATOM 655 O O . PRO A 1 78 ? -8.648 15.311 -6.717 1.00 83.56 78 PRO A O 1
ATOM 658 N N . ALA A 1 79 ? -9.801 13.709 -7.848 1.00 86.31 79 ALA A N 1
ATOM 659 C CA . ALA A 1 79 ? -9.092 12.548 -7.330 1.00 86.31 79 ALA A CA 1
ATOM 660 C C . ALA A 1 79 ? -7.606 12.599 -7.706 1.00 86.31 79 ALA A C 1
ATOM 662 O O . ALA A 1 79 ? -7.248 13.010 -8.813 1.00 86.31 79 ALA A O 1
ATOM 663 N N . LEU A 1 80 ? -6.750 12.177 -6.776 1.00 85.81 80 LEU A N 1
ATOM 664 C CA . LEU A 1 80 ? -5.302 12.263 -6.937 1.00 85.81 80 LEU A CA 1
ATOM 665 C C . LEU A 1 80 ? -4.773 11.043 -7.689 1.00 85.81 80 LEU A C 1
ATOM 667 O O . LEU A 1 80 ? -5.209 9.915 -7.443 1.00 85.81 80 LEU A O 1
ATOM 671 N N . ASN A 1 81 ? -3.814 11.281 -8.579 1.00 86.25 81 ASN A N 1
ATOM 672 C CA . ASN A 1 81 ? -3.018 10.222 -9.191 1.00 86.25 81 ASN A CA 1
ATOM 673 C C . ASN A 1 81 ? -1.794 9.882 -8.315 1.00 86.25 81 ASN A C 1
ATOM 675 O O . ASN A 1 81 ? -1.484 10.589 -7.353 1.00 86.25 81 ASN A O 1
ATOM 679 N N . VAL A 1 82 ? -1.081 8.804 -8.659 1.00 84.94 82 VAL A N 1
ATOM 680 C CA . VAL A 1 82 ? 0.107 8.344 -7.908 1.00 84.94 82 VAL A CA 1
ATOM 681 C C . VAL A 1 82 ? 1.155 9.457 -7.778 1.00 84.94 82 VAL A C 1
ATOM 683 O O . VAL A 1 82 ? 1.593 9.760 -6.675 1.00 84.94 82 VAL A O 1
ATOM 686 N N . GLN A 1 83 ? 1.467 10.154 -8.873 1.00 82.75 83 GLN A N 1
ATOM 687 C CA . GLN A 1 83 ? 2.466 11.232 -8.899 1.00 82.75 83 GLN A CA 1
ATOM 688 C C . GLN A 1 83 ? 2.104 12.402 -7.969 1.00 82.75 83 GLN A C 1
ATOM 690 O O . GLN A 1 83 ? 2.954 12.987 -7.305 1.00 82.75 83 GLN A O 1
ATOM 695 N N . GLN A 1 84 ? 0.825 12.768 -7.899 1.00 84.38 84 GLN A N 1
ATOM 696 C CA . GLN A 1 84 ? 0.347 13.822 -7.006 1.00 84.38 84 GLN A CA 1
ATOM 697 C C . GLN A 1 84 ? 0.379 13.385 -5.540 1.00 84.38 84 GLN A C 1
ATOM 699 O O . GLN A 1 84 ? 0.611 14.222 -4.664 1.00 84.38 84 GLN A O 1
ATOM 704 N N . LEU A 1 85 ? 0.138 12.099 -5.268 1.00 85.19 85 LEU A N 1
ATOM 705 C CA . LEU A 1 85 ? 0.265 11.529 -3.930 1.00 85.19 85 LEU A CA 1
ATOM 706 C C . LEU A 1 85 ? 1.725 11.509 -3.480 1.00 85.19 85 LEU A C 1
ATOM 708 O O . LEU A 1 85 ? 1.992 11.940 -2.364 1.00 85.19 85 LEU A O 1
ATOM 712 N N . GLU A 1 86 ? 2.662 11.126 -4.345 1.00 83.19 86 GLU A N 1
ATOM 713 C CA . GLU A 1 86 ? 4.107 11.192 -4.075 1.00 83.19 86 GLU A CA 1
ATOM 714 C C . GLU A 1 86 ? 4.541 12.606 -3.682 1.00 83.19 86 GLU A C 1
ATOM 716 O O . GLU A 1 86 ? 5.162 12.803 -2.644 1.00 83.19 86 GLU A O 1
ATOM 721 N N . VAL A 1 87 ? 4.139 13.621 -4.454 1.00 83.75 87 VAL A N 1
ATOM 722 C CA . VAL A 1 87 ? 4.503 15.019 -4.164 1.00 83.75 87 VAL A CA 1
ATOM 723 C C . VAL A 1 87 ? 3.907 15.508 -2.840 1.00 83.75 87 VAL A C 1
ATOM 725 O O . VAL A 1 87 ? 4.530 16.305 -2.145 1.00 83.75 87 VAL A O 1
ATOM 728 N N . LYS A 1 88 ? 2.699 15.062 -2.478 1.00 82.88 88 LYS A N 1
ATOM 729 C CA . LYS A 1 88 ? 2.027 15.473 -1.231 1.00 82.88 88 LYS A CA 1
ATOM 730 C C . LYS A 1 88 ? 2.510 14.718 0.003 1.00 82.88 88 LYS A C 1
ATOM 732 O O . LYS A 1 88 ? 2.416 15.267 1.097 1.00 82.88 88 LYS A O 1
ATOM 737 N N . THR A 1 89 ? 2.934 13.470 -0.170 1.00 80.75 89 THR A N 1
ATOM 738 C CA . THR A 1 89 ? 3.369 12.593 0.924 1.00 80.75 89 THR A CA 1
ATOM 739 C C . THR A 1 89 ? 4.891 12.524 1.052 1.00 80.75 89 THR A C 1
ATOM 741 O O . THR A 1 89 ? 5.397 11.984 2.020 1.00 80.75 89 THR A O 1
ATOM 744 N N . GLU A 1 90 ? 5.650 13.067 0.098 1.00 80.88 90 GLU A N 1
ATOM 745 C CA . GLU A 1 90 ? 7.119 12.969 0.055 1.00 80.88 90 GLU A CA 1
ATOM 746 C C . GLU A 1 90 ? 7.643 11.514 0.100 1.00 80.88 90 GLU A C 1
ATOM 748 O O . GLU A 1 90 ? 8.819 11.267 0.376 1.00 80.88 90 GLU A O 1
ATOM 753 N N . LEU A 1 91 ? 6.775 10.538 -0.186 1.00 78.50 91 LEU A N 1
ATOM 754 C CA . LEU A 1 91 ? 7.091 9.115 -0.209 1.00 78.50 91 LEU A CA 1
ATOM 755 C C . LEU A 1 91 ? 7.649 8.706 -1.574 1.00 78.50 91 LEU A C 1
ATOM 757 O O . LEU A 1 91 ? 7.344 9.316 -2.601 1.00 78.50 91 LEU A O 1
ATOM 761 N N . SER A 1 92 ? 8.450 7.637 -1.595 1.00 78.38 92 SER A N 1
ATOM 762 C CA . SER A 1 92 ? 8.895 7.041 -2.856 1.00 78.38 92 SER A CA 1
ATOM 763 C C . SER A 1 92 ? 7.715 6.428 -3.614 1.00 78.38 92 SER A C 1
ATOM 765 O O . SER A 1 92 ? 6.787 5.902 -2.995 1.00 78.38 92 SER A O 1
ATOM 767 N N . SER A 1 93 ? 7.783 6.449 -4.948 1.00 75.44 93 SER A N 1
ATOM 768 C CA . SER A 1 93 ? 6.779 5.842 -5.833 1.00 75.44 93 SER A CA 1
ATOM 769 C C . SER A 1 93 ? 6.431 4.412 -5.430 1.00 75.44 93 SER A C 1
ATOM 771 O O . SER A 1 93 ? 5.257 4.065 -5.322 1.00 75.44 93 SER A O 1
ATOM 773 N N . ASP A 1 94 ? 7.454 3.621 -5.108 1.00 75.19 94 ASP A N 1
ATOM 774 C CA . ASP A 1 94 ? 7.317 2.220 -4.710 1.00 75.19 94 ASP A CA 1
ATOM 775 C C . ASP A 1 94 ? 6.503 2.085 -3.412 1.00 75.19 94 ASP A C 1
ATOM 777 O O . ASP A 1 94 ? 5.572 1.285 -3.340 1.00 75.19 94 ASP A O 1
ATOM 781 N N . SER A 1 95 ? 6.781 2.934 -2.412 1.00 78.25 95 SER A N 1
ATOM 782 C CA . SER A 1 95 ? 6.067 2.931 -1.124 1.00 78.25 95 SER A CA 1
ATOM 783 C C . SER A 1 95 ? 4.602 3.332 -1.292 1.00 78.25 95 SER A C 1
ATOM 785 O O . SER A 1 95 ? 3.709 2.713 -0.716 1.00 78.25 95 SER A O 1
ATOM 787 N N . VAL A 1 96 ? 4.338 4.374 -2.089 1.00 84.12 96 VAL A N 1
ATOM 788 C CA . VAL A 1 96 ? 2.977 4.846 -2.381 1.00 84.12 96 VAL A CA 1
ATOM 789 C C . VAL A 1 96 ? 2.190 3.754 -3.096 1.00 84.12 96 VAL A C 1
ATOM 791 O O . VAL A 1 96 ? 1.053 3.471 -2.725 1.00 84.12 96 VAL A O 1
ATOM 794 N N . GLN A 1 97 ? 2.791 3.114 -4.097 1.00 82.69 97 GLN A N 1
ATOM 795 C CA . GLN A 1 97 ? 2.147 2.063 -4.871 1.00 82.69 97 GLN A CA 1
ATOM 796 C C . GLN A 1 97 ? 1.878 0.800 -4.044 1.00 82.69 97 GLN A C 1
ATOM 798 O O . GLN A 1 97 ? 0.786 0.236 -4.144 1.00 82.69 97 GLN A O 1
ATOM 803 N N . GLU A 1 98 ? 2.816 0.395 -3.184 1.00 81.44 98 GLU A N 1
ATOM 804 C CA . GLU A 1 98 ? 2.625 -0.703 -2.234 1.00 81.44 98 GLU A CA 1
ATOM 805 C C . GLU A 1 98 ? 1.425 -0.415 -1.319 1.00 81.44 98 GLU A C 1
ATOM 807 O O . GLU A 1 98 ? 0.463 -1.188 -1.300 1.00 81.44 98 GLU A O 1
ATOM 812 N N . LEU A 1 99 ? 1.420 0.741 -0.646 1.00 84.12 99 LEU A N 1
ATOM 813 C CA . LEU A 1 99 ? 0.343 1.158 0.258 1.00 84.12 99 LEU A CA 1
ATOM 814 C C . LEU A 1 99 ? -1.017 1.253 -0.450 1.00 84.12 99 LEU A C 1
ATOM 816 O O . LEU A 1 99 ? -2.024 0.774 0.075 1.00 84.12 99 LEU A O 1
ATOM 820 N N . LEU A 1 100 ? -1.062 1.833 -1.654 1.00 85.94 100 LEU A N 1
ATOM 821 C CA . LEU A 1 100 ? -2.285 1.917 -2.456 1.00 85.94 100 LEU A CA 1
ATOM 822 C C . LEU A 1 100 ? -2.806 0.526 -2.811 1.00 85.94 100 LEU A C 1
ATOM 824 O O . LEU A 1 100 ? -3.997 0.265 -2.657 1.00 85.94 100 LEU A O 1
ATOM 828 N N . SER A 1 101 ? -1.927 -0.385 -3.233 1.00 83.12 101 SER A N 1
ATOM 829 C CA . SER A 1 101 ? -2.321 -1.750 -3.583 1.00 83.12 101 SER A CA 1
ATOM 830 C C . SER A 1 101 ? -2.930 -2.497 -2.391 1.00 83.12 101 SER A C 1
ATOM 832 O O . SER A 1 101 ? -3.937 -3.186 -2.552 1.00 83.12 101 SER A O 1
ATOM 834 N N . MET A 1 102 ? -2.383 -2.311 -1.184 1.00 82.12 102 MET A N 1
ATOM 835 C CA . MET A 1 102 ? -2.908 -2.905 0.049 1.00 82.12 102 MET A CA 1
ATOM 836 C C . MET A 1 102 ? -4.296 -2.356 0.388 1.00 82.12 102 MET A C 1
ATOM 838 O O . MET A 1 102 ? -5.225 -3.121 0.646 1.00 82.12 102 MET A O 1
ATOM 842 N N . LEU A 1 103 ? -4.466 -1.034 0.322 1.00 84.75 103 LEU A N 1
ATOM 843 C CA . LEU A 1 103 ? -5.735 -0.369 0.622 1.00 84.75 103 LEU A CA 1
ATOM 844 C C . LEU A 1 103 ? -6.829 -0.675 -0.417 1.00 84.75 103 LEU A C 1
ATOM 846 O O . LEU A 1 103 ? -8.002 -0.794 -0.055 1.00 84.75 103 LEU A O 1
ATOM 850 N N . VAL A 1 104 ? -6.463 -0.843 -1.693 1.00 85.88 104 VAL A N 1
ATOM 851 C CA . VAL A 1 104 ? -7.383 -1.283 -2.758 1.00 85.88 104 VAL A CA 1
ATOM 852 C C . VAL A 1 104 ? -7.789 -2.743 -2.556 1.00 85.88 104 VAL A C 1
ATOM 854 O O . VAL A 1 104 ? -8.977 -3.055 -2.614 1.00 85.88 104 VAL A O 1
ATOM 857 N N . LYS A 1 105 ? -6.842 -3.641 -2.241 1.00 82.06 105 LYS A N 1
ATOM 858 C CA . LYS A 1 105 ? -7.144 -5.047 -1.902 1.00 82.06 105 LYS A CA 1
ATOM 859 C C . LYS A 1 105 ? -8.075 -5.162 -0.692 1.00 82.06 105 LYS A C 1
ATOM 861 O O . LYS A 1 105 ? -8.950 -6.023 -0.680 1.00 82.06 105 LYS A O 1
ATOM 866 N N . ALA A 1 106 ? -7.920 -4.279 0.294 1.00 81.50 106 ALA A N 1
ATOM 867 C CA . ALA A 1 106 ? -8.791 -4.198 1.465 1.00 81.50 106 ALA A CA 1
ATOM 868 C C . ALA A 1 106 ? -10.184 -3.600 1.169 1.00 81.50 106 ALA A C 1
ATOM 870 O O . ALA A 1 106 ? -11.037 -3.574 2.055 1.00 81.50 106 ALA A O 1
ATOM 871 N N . GLY A 1 107 ? -10.428 -3.095 -0.047 1.00 83.25 107 GLY A N 1
ATOM 872 C CA . GLY A 1 107 ? -11.687 -2.454 -0.437 1.00 83.25 107 GLY A CA 1
ATOM 873 C C . GLY A 1 107 ? -11.911 -1.071 0.186 1.00 83.25 107 GLY A C 1
ATOM 874 O O . GLY A 1 107 ? -13.023 -0.546 0.131 1.00 83.25 107 GLY A O 1
ATOM 875 N N . LEU A 1 108 ? -10.873 -0.478 0.784 1.00 86.31 108 LEU A N 1
ATOM 876 C CA . LEU A 1 108 ? -10.928 0.854 1.396 1.00 86.31 108 LEU A CA 1
ATOM 877 C C . LEU A 1 108 ? -10.744 1.965 0.357 1.00 86.31 108 LEU A C 1
ATOM 879 O O . LEU A 1 108 ? -11.290 3.058 0.514 1.00 86.31 108 LEU A O 1
ATOM 883 N N . LEU A 1 109 ? -10.000 1.677 -0.712 1.00 88.56 109 LEU A N 1
ATOM 884 C CA . LEU A 1 109 ? -9.810 2.554 -1.863 1.00 88.56 109 LEU A CA 1
ATOM 885 C C . LEU A 1 109 ? -10.348 1.905 -3.137 1.00 88.56 109 LEU A C 1
ATOM 887 O O . LEU A 1 109 ? -10.320 0.686 -3.295 1.00 88.56 109 LEU A O 1
ATOM 891 N N . VAL A 1 110 ? -10.795 2.745 -4.065 1.00 86.38 110 VAL A N 1
ATOM 892 C CA . VAL A 1 110 ? -11.223 2.347 -5.405 1.00 86.38 110 VAL A CA 1
ATOM 893 C C . VAL A 1 110 ? -10.374 3.077 -6.435 1.00 86.38 110 VAL A C 1
ATOM 895 O O . VAL A 1 110 ? -10.141 4.285 -6.339 1.00 86.38 110 VAL A O 1
ATOM 898 N N . GLU A 1 111 ? -9.923 2.315 -7.426 1.00 87.44 111 GLU A N 1
ATOM 899 C CA . GLU A 1 111 ? -9.203 2.825 -8.583 1.00 87.44 111 GLU A CA 1
ATOM 900 C C . GLU A 1 111 ? -10.194 3.343 -9.636 1.00 87.44 111 GLU A C 1
ATOM 902 O O . GLU A 1 111 ? -11.062 2.615 -10.121 1.00 87.44 111 GLU A O 1
ATOM 907 N N . LEU A 1 112 ? -10.067 4.617 -9.996 1.00 83.69 112 LEU A N 1
ATOM 908 C CA . LEU A 1 112 ? -10.775 5.237 -11.109 1.00 83.69 112 LEU A CA 1
ATOM 909 C C . LEU A 1 112 ? -9.885 5.168 -12.347 1.00 83.69 112 LEU A C 1
ATOM 911 O O . LEU A 1 112 ? -8.895 5.895 -12.458 1.00 83.69 112 LEU A O 1
ATOM 915 N N . VAL A 1 113 ? -10.267 4.302 -13.281 1.00 77.31 113 VAL A N 1
ATOM 916 C CA . VAL A 1 113 ? -9.580 4.150 -14.565 1.00 77.31 113 VAL A CA 1
ATOM 917 C C . VAL A 1 113 ? -10.098 5.212 -15.539 1.00 77.31 113 VAL A C 1
ATOM 919 O O . VAL A 1 113 ? -11.264 5.193 -15.935 1.00 77.31 113 VAL A O 1
ATOM 922 N N . GLY A 1 114 ? -9.225 6.149 -15.910 1.00 69.88 114 GLY A N 1
ATOM 923 C CA . GLY A 1 114 ? -9.468 7.209 -16.895 1.00 69.88 114 GLY A CA 1
ATOM 924 C C . GLY A 1 114 ? -8.199 7.507 -17.700 1.00 69.88 114 GLY A C 1
ATOM 925 O O . GLY A 1 114 ? -7.403 6.603 -17.932 1.00 69.88 114 GLY A O 1
ATOM 926 N N . ASP A 1 115 ? -7.973 8.770 -18.086 1.00 66.12 115 ASP A N 1
ATOM 927 C CA . ASP A 1 115 ? -6.712 9.189 -18.737 1.00 66.12 115 ASP A CA 1
ATOM 928 C C . ASP A 1 115 ? -5.487 8.967 -17.835 1.00 66.12 115 ASP A C 1
ATOM 930 O O . ASP A 1 115 ? -4.389 8.704 -18.316 1.00 66.12 115 ASP A O 1
ATOM 934 N N . ASN A 1 116 ? -5.683 9.060 -16.517 1.00 75.75 116 ASN A N 1
ATOM 935 C CA . ASN A 1 116 ? -4.719 8.661 -15.501 1.00 75.75 116 ASN A CA 1
ATOM 936 C C . ASN A 1 116 ? -5.454 7.860 -14.423 1.00 75.75 116 ASN A C 1
ATOM 938 O O . ASN A 1 116 ? -6.580 8.207 -14.065 1.00 75.75 116 ASN A O 1
ATOM 942 N N . THR A 1 117 ? -4.803 6.830 -13.883 1.00 80.25 117 THR A N 1
ATOM 943 C CA . THR A 1 117 ? -5.287 6.110 -12.703 1.00 80.25 117 THR A CA 1
ATOM 944 C C . THR A 1 117 ? -5.329 7.057 -11.501 1.00 80.25 117 THR A C 1
ATOM 946 O O . THR A 1 117 ? -4.289 7.551 -11.049 1.00 80.25 117 THR A O 1
ATOM 949 N N . CYS A 1 118 ? -6.530 7.291 -10.974 1.00 85.75 118 CYS A N 1
ATOM 950 C CA . CYS A 1 118 ? -6.759 8.093 -9.774 1.00 85.75 118 CYS A CA 1
ATOM 951 C C . CYS A 1 118 ? -7.394 7.253 -8.663 1.00 85.75 118 CYS A C 1
ATOM 953 O O . CYS A 1 118 ? -8.059 6.257 -8.936 1.00 85.75 118 CYS A O 1
ATOM 955 N N . TYR A 1 119 ? -7.239 7.684 -7.411 1.00 85.94 119 TYR A N 1
ATOM 956 C CA . TYR A 1 119 ? -7.739 6.947 -6.247 1.00 85.94 119 TYR A CA 1
ATOM 957 C C . TYR A 1 119 ? -8.751 7.761 -5.448 1.00 85.94 119 TYR A C 1
ATOM 959 O O . TYR A 1 119 ? -8.551 8.951 -5.188 1.00 85.94 119 TYR A O 1
ATOM 967 N N . VAL A 1 120 ? -9.828 7.096 -5.034 1.00 88.25 120 VAL A N 1
ATOM 968 C CA . VAL A 1 120 ? -10.858 7.644 -4.142 1.00 88.25 120 VAL A CA 1
ATOM 969 C C . VAL A 1 120 ? -11.189 6.658 -3.025 1.00 88.25 120 VAL A C 1
ATOM 971 O O . VAL A 1 120 ? -10.974 5.456 -3.195 1.00 88.25 120 VAL A O 1
ATOM 974 N N . PRO A 1 121 ? -11.730 7.129 -1.888 1.00 88.25 121 PRO A N 1
ATOM 975 C CA . PRO A 1 121 ? -12.285 6.241 -0.874 1.00 88.25 121 PRO A CA 1
ATOM 976 C C . PRO A 1 121 ? -13.404 5.376 -1.466 1.00 88.25 121 PRO A C 1
ATOM 978 O O . PRO A 1 121 ? -14.253 5.876 -2.204 1.00 88.25 121 PRO A O 1
ATOM 981 N N . GLY A 1 122 ? -13.404 4.081 -1.149 1.00 82.75 122 GLY A N 1
ATOM 982 C CA . GLY A 1 122 ? -14.420 3.138 -1.628 1.00 82.75 122 GLY A CA 1
ATOM 983 C C . GLY A 1 122 ? -15.764 3.240 -0.904 1.00 82.75 122 GLY A C 1
ATOM 984 O O . GLY A 1 122 ? -16.767 2.723 -1.391 1.00 82.75 122 GLY A O 1
ATOM 985 N N . GLN A 1 123 ? -15.790 3.905 0.250 1.00 83.50 123 GLN A N 1
ATOM 986 C CA . GLN A 1 123 ? -16.965 4.114 1.097 1.00 83.50 123 GLN A CA 1
ATOM 987 C C . GLN A 1 123 ? -16.955 5.536 1.669 1.00 83.50 123 GLN A C 1
ATOM 989 O O . GLN A 1 123 ? -15.972 6.268 1.520 1.00 83.50 123 GLN A O 1
ATOM 994 N N . ASP A 1 124 ? -18.046 5.928 2.334 1.00 83.81 124 ASP A N 1
ATOM 995 C CA . ASP A 1 124 ? -18.091 7.201 3.050 1.00 83.81 124 ASP A CA 1
ATOM 996 C C . ASP A 1 124 ? -16.989 7.239 4.121 1.00 83.81 124 ASP A C 1
ATOM 998 O O . ASP A 1 124 ? -16.835 6.334 4.940 1.00 83.81 124 ASP A O 1
ATOM 1002 N N . ILE A 1 125 ? -16.234 8.334 4.135 1.00 83.69 125 ILE A N 1
ATOM 1003 C CA . ILE A 1 125 ? -15.164 8.619 5.090 1.00 83.69 125 ILE A CA 1
ATOM 1004 C C . ILE A 1 125 ? -15.695 8.583 6.540 1.00 83.69 125 ILE A C 1
ATOM 1006 O O . ILE A 1 125 ? -14.940 8.305 7.471 1.00 83.69 125 ILE A O 1
ATOM 1010 N N . ALA A 1 126 ? -16.991 8.843 6.751 1.00 80.12 126 ALA A N 1
ATOM 1011 C CA . ALA A 1 126 ? -17.634 8.727 8.061 1.00 80.12 126 ALA A CA 1
ATOM 1012 C C . ALA A 1 126 ? -17.823 7.272 8.537 1.00 80.12 126 ALA A C 1
ATOM 1014 O O . ALA A 1 126 ? -17.857 7.030 9.742 1.00 80.12 126 ALA A O 1
ATOM 1015 N N . GLU A 1 127 ? -17.945 6.313 7.617 1.00 82.62 127 GLU A N 1
ATOM 1016 C CA . GLU A 1 127 ? -18.122 4.890 7.937 1.00 82.62 127 GLU A CA 1
ATOM 1017 C C . GLU A 1 127 ? -16.782 4.154 8.057 1.00 82.62 127 GLU A C 1
ATOM 1019 O O . GLU A 1 127 ? -16.674 3.163 8.785 1.00 82.62 127 GLU A O 1
ATOM 1024 N N . ILE A 1 128 ? -15.734 4.669 7.407 1.00 84.25 128 ILE A N 1
ATOM 1025 C CA . ILE A 1 128 ? -14.386 4.105 7.487 1.00 84.25 128 ILE A CA 1
ATOM 1026 C C . ILE A 1 128 ? -13.790 4.384 8.872 1.00 84.25 128 ILE A C 1
ATOM 1028 O O . ILE A 1 128 ? -13.455 5.518 9.223 1.00 84.25 128 ILE A O 1
ATOM 1032 N N . LYS A 1 129 ? -13.612 3.322 9.660 1.00 86.50 129 LYS A N 1
ATOM 1033 C CA . LYS A 1 129 ? -12.989 3.383 10.987 1.00 86.50 129 LYS A CA 1
ATOM 1034 C C . LYS A 1 129 ? -11.469 3.262 10.898 1.00 86.50 129 LYS A C 1
ATOM 1036 O O . LYS A 1 129 ? -10.944 2.481 10.104 1.00 86.50 129 LYS A O 1
ATOM 1041 N N . ILE A 1 130 ? -10.761 3.955 11.791 1.00 85.00 130 ILE A N 1
ATOM 1042 C CA . ILE A 1 130 ? -9.286 3.933 11.831 1.00 85.00 130 ILE A CA 1
ATOM 1043 C C . ILE A 1 130 ? -8.753 2.522 12.106 1.00 85.00 130 ILE A C 1
ATOM 1045 O O . ILE A 1 130 ? -7.799 2.096 11.460 1.00 85.00 130 ILE A O 1
ATOM 1049 N N . HIS A 1 131 ? -9.393 1.775 13.014 1.00 84.38 131 HIS A N 1
ATOM 1050 C CA . HIS A 1 131 ? -8.971 0.407 13.336 1.00 84.38 131 HIS A CA 1
ATOM 1051 C C . HIS A 1 131 ? -8.959 -0.505 12.094 1.00 84.38 131 HIS A C 1
ATOM 1053 O O . HIS A 1 131 ? -8.043 -1.303 11.935 1.00 84.38 131 HIS A O 1
ATOM 1059 N N 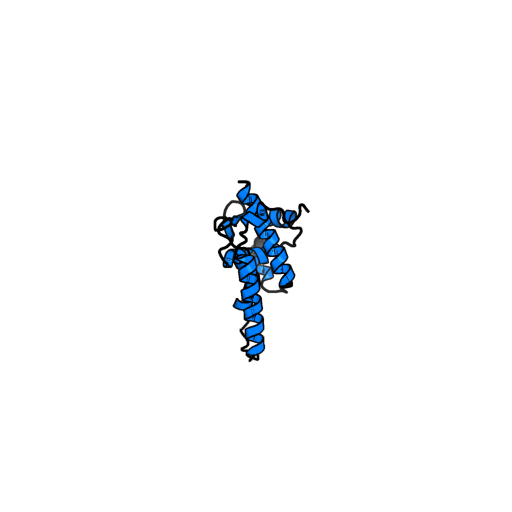. THR A 1 132 ? -9.932 -0.356 11.185 1.00 84.00 132 THR A N 1
ATOM 1060 C CA . THR A 1 132 ? -10.025 -1.162 9.959 1.00 84.00 132 THR A CA 1
ATOM 1061 C C . THR A 1 132 ? -8.881 -0.838 9.005 1.00 84.00 132 THR A C 1
ATOM 1063 O O . THR A 1 132 ? -8.290 -1.750 8.434 1.00 84.00 132 THR A O 1
ATOM 1066 N N . ILE A 1 133 ? -8.523 0.446 8.880 1.00 85.06 133 ILE A N 1
ATOM 1067 C CA . ILE A 1 133 ? -7.378 0.885 8.070 1.00 85.06 133 ILE A CA 1
ATOM 1068 C C . ILE A 1 133 ? -6.087 0.281 8.629 1.00 85.06 133 ILE A C 1
ATOM 1070 O O . ILE A 1 133 ? -5.356 -0.384 7.898 1.00 85.06 133 ILE A O 1
ATOM 1074 N N . LEU A 1 134 ? -5.823 0.458 9.926 1.00 85.00 134 LEU A N 1
ATOM 1075 C CA . LEU A 1 134 ? -4.595 -0.035 10.554 1.00 85.00 134 LEU A CA 1
ATOM 1076 C C . LEU A 1 134 ? -4.491 -1.561 10.482 1.00 85.00 134 LEU A C 1
ATOM 1078 O O . LEU A 1 134 ? -3.449 -2.078 10.091 1.00 85.00 134 LEU A O 1
ATOM 1082 N N . ASN A 1 135 ? -5.582 -2.278 10.764 1.00 82.94 135 ASN A N 1
ATOM 1083 C CA . ASN A 1 135 ? -5.598 -3.735 10.674 1.00 82.94 135 ASN A CA 1
ATOM 1084 C C . ASN A 1 135 ? -5.349 -4.218 9.236 1.00 82.94 135 ASN A C 1
ATOM 1086 O O . ASN A 1 135 ? -4.597 -5.165 9.023 1.00 82.94 135 ASN A O 1
ATOM 1090 N N . SER A 1 136 ? -5.910 -3.530 8.233 1.00 81.69 136 SER A N 1
ATOM 1091 C CA . SER A 1 136 ? -5.665 -3.869 6.827 1.00 81.69 136 SER A CA 1
ATOM 1092 C C . SER A 1 136 ? -4.202 -3.682 6.413 1.00 81.69 136 SER A C 1
ATOM 1094 O O . SER A 1 136 ? -3.671 -4.506 5.675 1.00 81.69 136 SER A O 1
ATOM 1096 N N . LEU A 1 137 ? -3.529 -2.647 6.927 1.00 81.81 137 LEU A N 1
ATOM 1097 C CA . LEU A 1 137 ? -2.110 -2.384 6.665 1.00 81.81 137 LEU A CA 1
ATOM 1098 C C . LEU A 1 137 ? -1.191 -3.359 7.418 1.00 81.81 137 LEU A C 1
ATOM 1100 O O . LEU A 1 137 ? -0.107 -3.674 6.927 1.00 81.81 137 LEU A O 1
ATOM 1104 N N . ARG A 1 138 ? -1.628 -3.840 8.589 1.00 77.50 138 ARG A N 1
ATOM 1105 C CA . ARG A 1 138 ? -0.910 -4.814 9.422 1.00 77.50 138 ARG A CA 1
ATOM 1106 C C . ARG A 1 138 ? -0.955 -6.222 8.826 1.00 77.50 138 ARG A C 1
ATOM 1108 O O . ARG A 1 138 ? 0.085 -6.854 8.688 1.00 77.50 138 ARG A O 1
ATOM 1115 N N . CYS A 1 139 ? -2.137 -6.683 8.416 1.00 68.19 139 CYS A N 1
ATOM 1116 C CA . CYS A 1 139 ? -2.352 -8.043 7.910 1.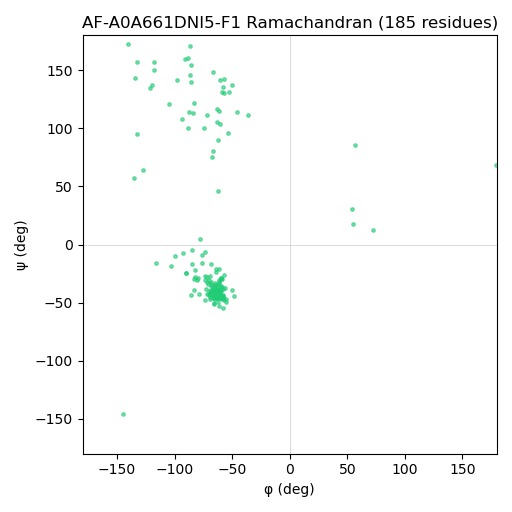00 68.19 139 CYS A CA 1
ATOM 1117 C C . CYS A 1 139 ? -2.054 -8.215 6.409 1.00 68.19 139 CYS A C 1
ATOM 1119 O O . CYS A 1 139 ? -2.125 -9.331 5.901 1.00 68.19 139 CYS A O 1
ATOM 1121 N N . ALA A 1 140 ? -1.723 -7.146 5.677 1.00 60.88 140 ALA A N 1
ATOM 1122 C CA . ALA A 1 140 ? -1.498 -7.210 4.230 1.00 60.88 140 ALA A CA 1
ATOM 1123 C C . ALA A 1 140 ? -0.365 -8.169 3.808 1.00 60.88 140 ALA A C 1
ATOM 1125 O O . ALA A 1 140 ? -0.438 -8.738 2.721 1.00 60.88 140 ALA A O 1
ATOM 1126 N N . GLU A 1 141 ? 0.654 -8.370 4.650 1.00 56.62 141 GLU A N 1
ATOM 1127 C CA . GLU A 1 141 ? 1.750 -9.323 4.396 1.00 56.62 141 GLU A CA 1
ATOM 1128 C C . GLU A 1 141 ? 1.478 -10.728 4.946 1.00 56.62 141 GLU A C 1
ATOM 1130 O O . GLU A 1 141 ? 2.014 -11.703 4.423 1.00 56.62 141 GLU A O 1
ATOM 1135 N N . GLU A 1 142 ? 0.621 -10.864 5.962 1.00 53.72 142 GLU A N 1
ATOM 1136 C CA . GLU A 1 142 ? 0.294 -12.166 6.568 1.00 53.72 142 GLU A CA 1
ATOM 1137 C C . GLU A 1 142 ? -0.418 -13.104 5.582 1.00 53.72 142 GLU A C 1
ATOM 1139 O O . GLU A 1 142 ? -0.385 -14.319 5.751 1.00 53.72 142 GLU A O 1
ATOM 1144 N N . VAL A 1 143 ? -1.027 -12.555 4.526 1.00 49.31 143 VAL A N 1
ATOM 1145 C CA . VAL A 1 143 ? -1.692 -13.334 3.472 1.00 49.31 143 VAL A CA 1
ATOM 1146 C C . VAL A 1 143 ? -0.686 -14.035 2.540 1.00 49.31 143 VAL A C 1
ATOM 1148 O O . VAL A 1 143 ? -1.016 -15.090 2.000 1.00 49.31 143 VAL A O 1
ATOM 1151 N N . ASP A 1 144 ? 0.533 -13.501 2.380 1.00 47.12 144 ASP A N 1
ATOM 1152 C CA . ASP A 1 144 ? 1.570 -14.055 1.486 1.00 47.12 144 ASP A CA 1
ATOM 1153 C C . ASP A 1 144 ? 2.683 -14.816 2.230 1.00 47.12 144 ASP A C 1
ATOM 1155 O O . ASP A 1 144 ? 3.397 -15.631 1.636 1.00 47.12 144 ASP A O 1
ATOM 1159 N N . VAL A 1 145 ? 2.835 -14.603 3.540 1.00 47.59 145 VAL A N 1
ATOM 1160 C CA . VAL A 1 145 ? 3.795 -15.351 4.355 1.00 47.59 145 VAL A CA 1
ATOM 1161 C C . VAL A 1 145 ? 3.126 -16.628 4.845 1.00 47.59 145 VAL A C 1
ATOM 1163 O O . VAL A 1 145 ? 2.200 -16.588 5.647 1.00 47.59 145 VAL A O 1
ATOM 1166 N N . ILE A 1 146 ? 3.624 -17.774 4.367 1.00 45.75 146 ILE A N 1
ATOM 1167 C CA . ILE A 1 146 ? 3.338 -19.113 4.900 1.00 45.75 146 ILE A CA 1
ATOM 1168 C C . ILE A 1 146 ? 3.228 -19.003 6.422 1.00 45.75 146 ILE A C 1
ATOM 1170 O O . ILE A 1 146 ? 4.231 -18.730 7.084 1.00 45.75 146 ILE A O 1
ATOM 1174 N N . THR A 1 147 ? 2.023 -19.194 6.965 1.00 48.16 147 THR A N 1
ATOM 1175 C CA . THR A 1 147 ? 1.789 -19.247 8.407 1.00 48.16 147 THR A CA 1
ATOM 1176 C C . THR A 1 147 ? 2.565 -20.443 8.935 1.00 48.16 147 THR A C 1
ATOM 1178 O O . THR A 1 147 ? 2.088 -21.580 8.921 1.00 48.16 147 THR A O 1
ATOM 1181 N N . VAL A 1 148 ? 3.817 -20.213 9.319 1.00 50.84 148 VAL A N 1
ATOM 1182 C CA . VAL A 1 148 ? 4.564 -21.162 10.125 1.00 50.84 148 VAL A CA 1
ATOM 1183 C C . VAL A 1 148 ? 3.754 -21.253 11.403 1.00 50.84 148 VAL A C 1
ATOM 1185 O O . VAL A 1 148 ? 3.584 -20.252 12.095 1.00 50.84 148 VAL A O 1
ATOM 1188 N N . ASP A 1 149 ? 3.190 -22.428 11.656 1.00 49.56 149 ASP A N 1
ATOM 1189 C CA . ASP A 1 149 ? 2.470 -22.746 12.882 1.00 49.56 149 ASP A CA 1
ATOM 1190 C C . ASP A 1 149 ? 3.499 -22.759 14.023 1.00 49.56 149 ASP A C 1
ATOM 1192 O O . ASP A 1 149 ? 4.041 -23.791 14.428 1.00 49.56 149 ASP A O 1
ATOM 1196 N N . ILE A 1 150 ? 3.917 -21.560 14.432 1.00 59.62 150 ILE A N 1
ATOM 1197 C CA . ILE A 1 150 ? 4.826 -21.347 15.543 1.00 59.62 150 ILE A CA 1
ATOM 1198 C C . ILE A 1 150 ? 3.971 -21.607 16.769 1.00 59.62 150 ILE A C 1
ATOM 1200 O O . ILE A 1 150 ? 3.196 -20.747 17.186 1.00 59.62 150 ILE A O 1
ATOM 1204 N N . ALA A 1 151 ? 4.113 -22.810 17.325 1.00 60.81 151 ALA A N 1
ATOM 1205 C CA . ALA A 1 151 ? 3.525 -23.184 18.599 1.00 60.81 151 ALA A CA 1
ATOM 1206 C C . ALA A 1 151 ? 3.944 -22.154 19.659 1.00 60.81 151 ALA A C 1
ATOM 1208 O O . ALA A 1 151 ? 5.049 -22.197 20.203 1.00 60.81 151 ALA A O 1
ATOM 1209 N N . THR A 1 152 ? 3.067 -21.185 19.888 1.00 62.06 152 THR A N 1
ATOM 1210 C CA . THR A 1 152 ? 3.274 -20.082 20.815 1.00 62.06 152 THR A CA 1
ATOM 1211 C C . THR A 1 152 ? 2.570 -20.427 22.116 1.00 62.06 152 THR A C 1
ATOM 1213 O O . THR A 1 152 ? 1.495 -21.028 22.123 1.00 62.06 152 THR A O 1
ATOM 1216 N N . GLU A 1 153 ? 3.191 -20.080 23.242 1.00 76.25 153 GLU A N 1
ATOM 1217 C CA . GLU A 1 153 ? 2.587 -20.273 24.558 1.00 76.25 153 GLU A CA 1
ATOM 1218 C C . GLU A 1 153 ? 1.227 -19.550 24.624 1.00 76.25 153 GLU A C 1
ATOM 1220 O O . GLU A 1 153 ? 1.159 -18.353 24.326 1.00 76.25 153 GLU A O 1
ATOM 1225 N N . PRO A 1 154 ? 0.143 -20.211 25.073 1.00 78.44 154 PRO A N 1
ATOM 1226 C CA . PRO A 1 154 ? -1.212 -19.650 25.042 1.00 78.44 154 PRO A CA 1
ATOM 1227 C C . PRO A 1 154 ? -1.357 -18.370 25.880 1.00 78.44 154 PRO A C 1
ATOM 1229 O O . PRO A 1 154 ? -2.265 -17.575 25.656 1.00 78.44 154 PRO A O 1
ATOM 1232 N N . VAL A 1 155 ? -0.459 -18.146 26.844 1.00 85.50 155 VAL A N 1
ATOM 1233 C CA . VAL A 1 155 ? -0.405 -16.914 27.649 1.00 85.50 155 VAL A CA 1
ATOM 1234 C C . VAL A 1 155 ? 0.031 -15.708 26.812 1.00 85.50 155 VAL A C 1
ATOM 1236 O O . VAL A 1 155 ? -0.451 -14.600 27.041 1.00 85.50 155 VAL A O 1
ATOM 1239 N N . ILE A 1 156 ? 0.935 -15.909 25.850 1.00 83.25 156 ILE A N 1
ATOM 1240 C CA . ILE A 1 156 ? 1.419 -14.847 24.962 1.00 83.25 156 ILE A CA 1
ATOM 1241 C C . ILE A 1 156 ? 0.312 -14.472 23.975 1.00 83.25 156 ILE A C 1
ATOM 1243 O O . ILE A 1 156 ? 0.031 -13.287 23.814 1.00 83.25 156 ILE A O 1
ATOM 1247 N N . GLU A 1 157 ? -0.386 -15.464 23.420 1.00 80.81 157 GLU A N 1
ATOM 1248 C CA . GLU A 1 157 ? -1.536 -15.239 22.536 1.00 80.81 157 GLU A CA 1
ATOM 1249 C C . GLU A 1 157 ? -2.636 -14.425 23.237 1.00 80.81 157 GLU A C 1
ATOM 1251 O O . GLU A 1 157 ? -3.100 -13.405 22.734 1.00 80.81 157 GLU A O 1
ATOM 1256 N N . GLN A 1 158 ? -2.972 -14.792 24.479 1.00 82.75 158 GLN A N 1
ATOM 1257 C CA . GLN A 1 158 ? -3.934 -14.043 25.295 1.00 82.75 158 GLN A CA 1
ATOM 1258 C C . GLN A 1 158 ? -3.491 -12.603 25.590 1.00 82.75 158 GLN A C 1
ATOM 1260 O O . GLN A 1 158 ? -4.336 -11.720 25.751 1.00 82.75 158 GLN A O 1
ATOM 1265 N N . LEU A 1 159 ? -2.185 -12.346 25.710 1.00 87.62 159 LEU A N 1
ATOM 1266 C CA . LEU A 1 159 ? -1.665 -10.997 25.927 1.00 87.62 159 LEU A CA 1
ATOM 1267 C C . LEU A 1 159 ? -1.846 -10.130 24.676 1.00 87.62 159 LEU A C 1
ATOM 1269 O O . LEU A 1 159 ? -2.323 -9.001 24.799 1.00 87.62 159 LEU A O 1
ATOM 1273 N N . PHE A 1 160 ? -1.490 -10.649 23.498 1.00 83.81 160 PHE A N 1
ATOM 1274 C CA . PHE A 1 160 ? -1.667 -9.939 22.230 1.00 83.81 160 PHE A CA 1
ATOM 1275 C C . PHE A 1 160 ? -3.144 -9.707 21.915 1.00 83.81 160 PHE A C 1
ATOM 1277 O O . PHE A 1 160 ? -3.514 -8.580 21.595 1.00 83.81 160 PHE A O 1
ATOM 1284 N N . GLN A 1 161 ? -4.003 -10.699 22.158 1.00 83.06 161 GLN A N 1
ATOM 1285 C CA . GLN A 1 161 ? -5.448 -10.536 22.017 1.00 83.06 161 GLN A CA 1
ATOM 1286 C C . GLN A 1 161 ? -5.987 -9.400 22.905 1.00 83.06 161 GLN A C 1
ATOM 1288 O O . GLN A 1 161 ? -6.757 -8.560 22.448 1.00 83.06 161 GLN A O 1
ATOM 1293 N N . ARG A 1 162 ? -5.541 -9.304 24.165 1.00 85.25 162 ARG A N 1
ATOM 1294 C CA . ARG A 1 162 ? -5.938 -8.199 25.059 1.00 85.25 162 ARG A CA 1
ATOM 1295 C C . ARG A 1 162 ? -5.434 -6.835 24.595 1.00 85.25 162 ARG A C 1
ATOM 1297 O O . ARG A 1 162 ? -6.106 -5.833 24.838 1.00 85.25 162 ARG A O 1
ATOM 1304 N N . LEU A 1 163 ? -4.243 -6.775 23.997 1.00 85.00 163 LEU A N 1
ATOM 1305 C CA . LEU A 1 163 ? -3.713 -5.536 23.427 1.00 85.00 163 LEU A CA 1
ATOM 1306 C C . LEU A 1 163 ? -4.556 -5.088 22.233 1.00 85.00 163 LEU A C 1
ATOM 1308 O O . LEU A 1 163 ? -4.942 -3.920 22.187 1.00 85.00 163 LEU A O 1
ATOM 1312 N N . ASP A 1 164 ? -4.885 -6.010 21.332 1.00 81.88 164 ASP A N 1
ATOM 1313 C CA . ASP A 1 164 ? -5.717 -5.736 20.162 1.00 81.88 164 ASP A CA 1
ATOM 1314 C C . ASP A 1 164 ? -7.135 -5.303 20.574 1.00 81.88 164 ASP A C 1
ATOM 1316 O O . ASP A 1 164 ? -7.612 -4.267 20.117 1.00 81.88 164 ASP A O 1
ATOM 1320 N N . GLU A 1 165 ? -7.767 -5.990 21.533 1.00 84.12 165 GLU A N 1
ATOM 1321 C CA . GLU A 1 165 ? -9.081 -5.608 22.080 1.00 84.12 165 GLU A CA 1
ATOM 1322 C C . GLU A 1 165 ? -9.067 -4.204 22.716 1.00 84.12 165 GLU A C 1
ATOM 1324 O O . GLU A 1 165 ? -10.011 -3.419 22.567 1.00 84.12 165 GLU A O 1
ATOM 1329 N N . ALA A 1 166 ? -7.995 -3.858 23.436 1.00 85.31 166 ALA A N 1
ATOM 1330 C CA . ALA A 1 166 ? -7.851 -2.539 24.045 1.00 85.31 166 ALA A CA 1
ATOM 1331 C C . ALA A 1 166 ? -7.668 -1.437 22.990 1.00 85.31 166 ALA A C 1
ATOM 1333 O O . ALA A 1 166 ? -8.258 -0.362 23.123 1.00 85.31 166 ALA A O 1
ATOM 1334 N N . GLN A 1 167 ? -6.879 -1.698 21.945 1.00 82.38 167 GLN A N 1
ATOM 1335 C CA . GLN A 1 167 ? -6.688 -0.777 20.825 1.00 82.38 167 GLN A CA 1
ATOM 1336 C C . GLN A 1 167 ? -7.983 -0.590 20.033 1.00 82.38 167 GLN A C 1
ATOM 1338 O O . GLN A 1 167 ? -8.376 0.548 19.768 1.00 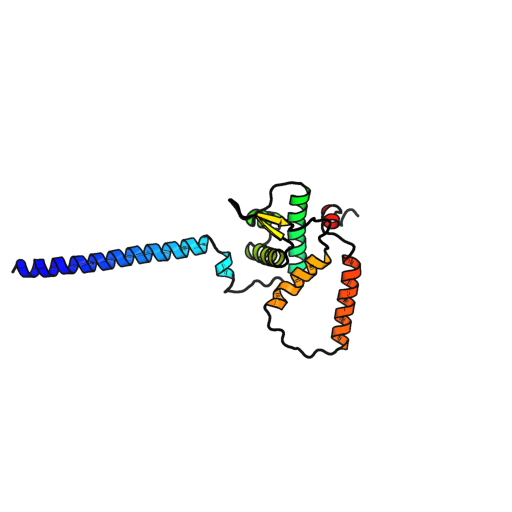82.38 167 GLN A O 1
ATOM 1343 N N . GLU A 1 168 ? -8.682 -1.681 19.718 1.00 81.75 168 GLU A N 1
ATOM 1344 C CA . GLU A 1 168 ? -9.950 -1.648 18.994 1.00 81.75 168 GLU A CA 1
ATOM 1345 C C . GLU A 1 168 ? -10.980 -0.807 19.745 1.00 81.75 168 GLU A C 1
ATOM 1347 O O . GLU A 1 168 ? -11.601 0.065 19.149 1.00 81.75 168 GLU A O 1
ATOM 1352 N N . LYS A 1 169 ? -11.101 -0.968 21.066 1.00 83.19 169 LYS A N 1
ATOM 1353 C CA . LYS A 1 169 ? -12.054 -0.199 21.879 1.00 83.19 169 LYS A CA 1
ATOM 1354 C C . LYS A 1 169 ? -11.810 1.315 21.859 1.00 83.19 169 LYS A C 1
ATOM 1356 O O . LYS A 1 169 ? -12.757 2.091 21.986 1.00 83.19 169 LYS A O 1
ATOM 1361 N N . VAL A 1 170 ? -10.553 1.748 21.752 1.00 82.06 170 VAL A N 1
ATOM 1362 C CA . VAL A 1 170 ? -10.199 3.176 21.667 1.00 82.06 170 VAL A CA 1
ATOM 1363 C C . VAL A 1 170 ? -10.439 3.700 20.250 1.00 82.06 170 VAL A C 1
ATOM 1365 O O . VAL A 1 170 ? -11.000 4.780 20.072 1.00 82.06 170 VAL A O 1
ATOM 1368 N N . LEU A 1 171 ? -10.053 2.920 19.240 1.00 8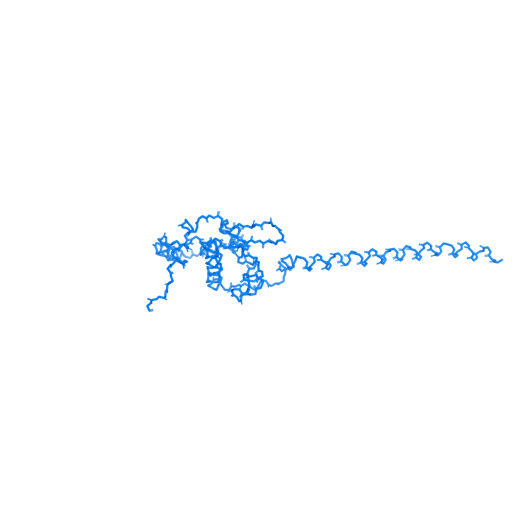0.31 171 LEU A N 1
ATOM 1369 C CA . LEU A 1 171 ? -10.089 3.313 17.831 1.00 80.31 171 LEU A CA 1
ATOM 1370 C C . LEU A 1 171 ? -11.456 3.090 17.163 1.00 80.31 171 LEU A C 1
ATOM 1372 O O . LEU A 1 171 ? -11.719 3.665 16.109 1.00 80.31 171 LEU A O 1
ATOM 1376 N N . SER A 1 172 ? -12.350 2.290 17.752 1.00 74.62 172 SER A N 1
ATOM 1377 C CA . SER A 1 172 ? -13.678 1.975 17.205 1.00 74.62 172 SER A CA 1
ATOM 1378 C C . SER A 1 172 ? -14.594 3.189 17.111 1.00 74.62 172 SER A C 1
ATOM 1380 O O . SER A 1 172 ? -15.542 3.174 16.322 1.00 74.62 172 SER A O 1
ATOM 1382 N N . ASN A 1 173 ? -14.323 4.201 17.937 1.00 77.75 173 ASN A N 1
ATOM 1383 C CA . ASN A 1 173 ? -15.104 5.429 18.045 1.00 77.75 173 ASN A CA 1
ATOM 1384 C C . ASN A 1 173 ? -14.572 6.552 17.148 1.00 77.75 173 ASN A C 1
ATOM 1386 O O . ASN A 1 173 ? -15.218 7.590 17.064 1.00 77.75 173 ASN A O 1
ATOM 1390 N N . LEU A 1 174 ? -13.416 6.359 16.502 1.00 81.06 174 LEU A N 1
ATOM 1391 C CA . LEU A 1 174 ? -12.798 7.352 15.632 1.00 81.06 174 LEU A CA 1
ATOM 1392 C C . LEU A 1 174 ? -12.988 6.954 14.167 1.00 81.06 174 LEU A C 1
ATOM 1394 O O . LEU A 1 174 ? -12.547 5.886 13.723 1.00 81.06 174 LEU A O 1
ATOM 1398 N N . SER A 1 175 ? -13.644 7.830 13.413 1.00 83.81 175 SER A N 1
ATOM 1399 C CA . SER A 1 175 ? -13.763 7.701 11.964 1.00 83.81 175 SER A CA 1
ATOM 1400 C C . SER A 1 175 ? -12.629 8.434 11.254 1.00 83.81 175 SER A C 1
ATOM 1402 O O . SER A 1 175 ? -12.006 9.356 11.789 1.00 83.81 175 SER A O 1
ATOM 1404 N N . LEU A 1 176 ? -12.378 8.059 10.002 1.00 81.06 176 LEU A N 1
ATOM 1405 C CA . LEU A 1 176 ? -11.451 8.781 9.138 1.00 81.06 176 LEU A CA 1
ATOM 1406 C C . LEU A 1 176 ? -11.889 10.243 8.948 1.00 81.06 176 LEU A C 1
ATOM 1408 O O . LEU A 1 176 ? -11.046 11.121 8.777 1.00 81.06 176 LEU A O 1
ATOM 1412 N N . ARG A 1 177 ? -13.197 10.527 9.028 1.00 79.38 177 ARG A N 1
ATOM 1413 C CA . ARG A 1 177 ? -13.733 11.890 8.937 1.00 79.38 177 ARG A CA 1
ATOM 1414 C C . ARG A 1 177 ? -13.299 12.719 10.133 1.00 79.38 177 ARG A C 1
ATOM 1416 O O . ARG A 1 177 ? -12.884 13.858 9.939 1.00 79.38 177 ARG A O 1
ATOM 1423 N N . ASP A 1 178 ? -13.362 12.147 11.330 1.00 81.12 178 ASP A N 1
ATOM 1424 C CA . ASP A 1 178 ? -12.920 12.829 12.546 1.00 81.12 178 ASP A CA 1
ATOM 1425 C C . ASP A 1 178 ? -11.433 13.173 12.435 1.00 81.12 178 ASP A C 1
ATOM 1427 O O . ASP A 1 178 ? -11.051 14.280 12.754 1.00 81.12 178 ASP A O 1
ATOM 1431 N N . LEU A 1 179 ? -10.611 12.315 11.827 1.00 79.88 179 LEU A N 1
ATOM 1432 C CA . LEU A 1 179 ? -9.191 12.605 11.585 1.00 79.88 179 LEU A CA 1
ATOM 1433 C C . LEU A 1 179 ? -8.930 13.709 10.532 1.00 79.88 179 LEU A C 1
ATOM 1435 O O . LEU A 1 179 ? -7.879 14.352 10.524 1.00 79.88 179 LEU A O 1
ATOM 1439 N N . VAL A 1 180 ? -9.846 13.894 9.577 1.00 79.69 180 VAL A N 1
ATOM 1440 C CA . VAL A 1 180 ? -9.734 14.914 8.516 1.00 79.69 180 VAL A CA 1
ATOM 1441 C C . VAL A 1 180 ? -10.225 16.279 9.005 1.00 79.69 180 VAL A C 1
ATOM 1443 O O . VAL A 1 180 ? -9.628 17.302 8.644 1.00 79.69 180 VAL A O 1
ATOM 1446 N N . VAL A 1 181 ? -11.308 16.276 9.789 1.00 75.31 181 VAL A N 1
ATOM 1447 C CA . VAL A 1 181 ? -11.998 17.460 10.323 1.00 75.31 181 VAL A CA 1
ATOM 1448 C C . VAL A 1 181 ? -11.351 17.942 11.620 1.00 75.31 181 VAL A C 1
ATOM 1450 O O . VAL A 1 181 ? -11.129 19.141 11.773 1.00 75.31 181 VAL A O 1
ATOM 1453 N N . ASP A 1 182 ? -11.017 17.022 12.519 1.00 63.94 182 ASP A N 1
ATOM 1454 C CA . ASP A 1 182 ? -10.316 17.292 13.766 1.00 63.94 182 ASP A CA 1
ATOM 1455 C C . ASP A 1 182 ? -8.813 17.231 13.474 1.00 63.94 182 ASP A C 1
ATOM 1457 O O . ASP A 1 182 ? -8.200 16.172 13.320 1.00 63.94 182 ASP A O 1
ATOM 1461 N N . GLN A 1 183 ? -8.194 18.401 13.319 1.00 56.22 183 GLN A N 1
ATOM 1462 C CA . GLN A 1 183 ? -6.745 18.477 13.432 1.00 56.22 183 GLN A CA 1
ATOM 1463 C C . GLN A 1 183 ? -6.413 18.082 14.873 1.00 56.22 183 GLN A C 1
ATOM 1465 O O . GLN A 1 183 ? -6.644 18.878 15.776 1.00 56.22 183 GLN A O 1
ATOM 1470 N N . LEU A 1 184 ? -5.891 16.868 15.086 1.00 48.19 184 LEU A N 1
ATOM 1471 C CA . LEU A 1 184 ? -5.376 16.340 16.365 1.00 48.19 184 LEU A CA 1
ATOM 1472 C C . LEU A 1 184 ? -4.159 17.142 16.901 1.00 48.19 184 LEU A C 1
ATOM 1474 O O . LEU A 1 184 ? -3.138 16.583 17.291 1.00 48.19 184 LEU A O 1
ATOM 1478 N N . GLY A 1 185 ? -4.239 18.469 16.887 1.00 40.84 185 GLY A N 1
ATOM 1479 C CA . GLY A 1 185 ? -3.167 19.404 17.192 1.00 40.84 185 GLY A CA 1
ATOM 1480 C C . GLY A 1 185 ? -3.636 20.848 17.044 1.00 40.84 185 GLY A C 1
ATOM 1481 O O . GLY A 1 185 ? -3.195 21.554 16.143 1.00 40.84 185 GLY A O 1
ATOM 1482 N N . ASN A 1 186 ? -4.533 21.272 17.932 1.00 31.95 186 ASN A N 1
ATOM 1483 C CA . ASN A 1 186 ? -4.657 22.670 18.336 1.00 31.95 186 ASN A CA 1
ATOM 1484 C C . ASN A 1 186 ? -4.795 22.728 19.870 1.00 31.95 186 ASN A C 1
ATOM 1486 O O . ASN A 1 186 ? -5.773 23.246 20.400 1.00 31.95 186 ASN A O 1
ATOM 1490 N N . GLU A 1 187 ? -3.802 22.157 20.558 1.00 31.72 187 GLU A N 1
ATOM 1491 C CA . GLU A 1 187 ? -3.375 22.523 21.918 1.00 31.72 187 GLU A CA 1
ATOM 1492 C C . GLU A 1 187 ? -1.843 22.518 21.981 1.00 31.72 187 GLU A C 1
ATOM 1494 O O . GLU A 1 187 ? -1.232 21.585 21.406 1.00 31.72 187 GLU A O 1
#

pLDDT: mean 77.88, std 14.15, range [31.72, 97.62]

Mean predicted aligned error: 13.04 Å